Protein 3VRH (pdb70)

Solvent-accessible surface area: 16179 Å² total; per-residue (Å²): 146,120,10,124,116,40,99,144,126,27,73,20,61,2,84,115,86,153,21,69,1,2,80,95,48,0,30,68,18,0,19,120,46,1,45,121,1,3,130,149,62,171,0,10,76,122,123,20,73,0,0,0,7,2,13,0,13,27,33,11,0,0,1,0,40,0,0,76,105,42,44,23,67,2,28,0,0,4,5,10,7,13,13,95,74,61,6,101,136,10,6,92,65,0,57,124,3,3,138,94,16,46,10,48,20,16,46,11,96,0,84,123,72,22,40,119,0,2,36,77,38,212,54,240,101,81,41,46,47,2,7,16,33,0,38,135,28,0,7,15,0,3,0,76,31,14,50,7,68,0,0,0,13,6,79,0,12,8,27,2,0,4,68,0,34,31,5,46,112,117,168,50,60,130,126,0,19,123,4,2,8,50,66,92,127,138,67,38,104,20,30,44,0,36,1,0,4,24,1,39,40,101,8,0,51,12,0,0,101,21,19,46,4,84,53,20,147,86,53,20,44,137,101,82,142,93,22,31,38,63,6,69,91,78,34,154,140,183,93,22,37,26,106,97,60,6,147,31,14,45,137,124,49,144,134,47,103,154,169,92,1,148,36,1,117,4,34,7,114,43,62,56,8,60,2,2,146,55,31,54,40,174,168,61,32,118,12,120,57,112,46,14,118,106,94,81,204,92

CATH classification: 3.40.50.620

Structure (mmCIF, N/CA/C/O backbone):
data_3VRH
#
_entry.id   3VRH
#
_cell.length_a   70.071
_cell.length_b   70.071
_cell.length_c   128.636
_cell.angle_alpha   90.00
_cell.angle_beta   90.00
_cell.angle_gamma   90.00
#
_symmetry.space_group_name_H-M   'P 43 21 2'
#
loop_
_entity.id
_entity.type
_entity.pdbx_description
1 polymer 'Putative uncharacterized protein PH0300'
2 non-polymer 'ZINC ION'
3 non-polymer BICINE
4 water water
#
loop_
_atom_site.group_PDB
_atom_site.id
_atom_site.type_symbol
_atom_site.label_atom_id
_atom_site.label_alt_id
_atom_site.label_comp_id
_atom_site.label_asym_id
_atom_site.label_entity_id
_atom_site.label_seq_id
_atom_site.pdbx_PDB_ins_code
_atom_site.Cartn_x
_atom_site.Cartn_y
_atom_site.Cartn_z
_atom_site.occupancy
_atom_site.B_iso_or_equiv
_atom_site.auth_seq_id
_atom_site.auth_comp_id
_atom_site.auth_asym_id
_atom_site.auth_atom_id
_atom_site.pdbx_PDB_model_num
ATOM 1 N N . MET A 1 1 ? 16.027 -44.326 11.530 1.00 53.30 1 MET A N 1
ATOM 2 C CA . MET A 1 1 ? 14.621 -43.944 11.516 1.00 50.93 1 MET A CA 1
ATOM 3 C C . MET A 1 1 ? 14.181 -43.609 10.096 1.00 46.60 1 MET A C 1
ATOM 4 O O . MET A 1 1 ? 14.987 -43.190 9.257 1.00 41.20 1 MET A O 1
ATOM 9 N N . LYS A 1 2 ? 12.896 -43.793 9.828 1.00 43.93 2 LYS A N 1
ATOM 10 C CA . LYS A 1 2 ? 12.361 -43.468 8.513 1.00 44.97 2 LYS A CA 1
ATOM 11 C C . LYS A 1 2 ? 11.398 -42.293 8.599 1.00 43.80 2 LYS A C 1
ATOM 12 O O . LYS A 1 2 ? 10.852 -41.996 9.663 1.00 37.39 2 LYS A O 1
ATOM 18 N N . CYS A 1 3 ? 11.212 -41.619 7.474 1.00 38.72 3 CYS A N 1
ATOM 19 C CA . CYS A 1 3 ? 10.342 -40.467 7.418 1.00 34.30 3 CYS A CA 1
ATOM 20 C C . CYS A 1 3 ? 8.896 -40.856 7.749 1.00 36.58 3 CYS A C 1
ATOM 21 O O . CYS A 1 3 ? 8.448 -41.969 7.461 1.00 37.68 3 CYS A O 1
ATOM 24 N N . LYS A 1 4 ? 8.179 -39.928 8.374 1.00 38.37 4 LYS A N 1
ATOM 25 C CA . LYS A 1 4 ? 6.771 -40.120 8.673 1.00 37.96 4 LYS A CA 1
ATOM 26 C C . LYS A 1 4 ? 5.924 -40.259 7.397 1.00 42.27 4 LYS A C 1
ATOM 27 O O . LYS A 1 4 ? 4.877 -40.913 7.413 1.00 37.45 4 LYS A O 1
ATOM 33 N N . PHE A 1 5 ? 6.371 -39.638 6.304 1.00 35.62 5 PHE A N 1
ATOM 34 C CA . PHE A 1 5 ? 5.536 -39.517 5.108 1.00 38.65 5 PHE A CA 1
ATOM 35 C C . PHE A 1 5 ? 5.996 -40.341 3.906 1.00 36.75 5 PHE A C 1
ATOM 36 O O . PHE A 1 5 ? 5.313 -40.381 2.877 1.00 34.82 5 PHE A O 1
ATOM 44 N N . CYS A 1 6 ? 7.147 -40.986 4.041 1.00 32.12 6 CYS A N 1
ATOM 45 C CA . CYS A 1 6 ? 7.652 -41.879 3.012 1.00 39.17 6 CYS A CA 1
ATOM 46 C C . CYS A 1 6 ? 8.669 -42.842 3.594 1.00 40.29 6 CYS A C 1
ATOM 47 O O . CYS A 1 6 ? 8.828 -42.945 4.815 1.00 39.78 6 CYS A O 1
ATOM 50 N N . SER A 1 7 ? 9.357 -43.537 2.701 1.00 39.79 7 SER A N 1
ATOM 51 C CA . SER A 1 7 ? 10.240 -44.637 3.064 1.00 42.41 7 SER A CA 1
ATOM 52 C C . SER A 1 7 ? 11.705 -44.188 3.125 1.00 42.79 7 SER A C 1
ATOM 53 O O . SER A 1 7 ? 12.607 -44.991 3.396 1.00 42.21 7 SER A O 1
ATOM 56 N N . ARG A 1 8 ? 11.935 -42.896 2.889 1.00 42.45 8 ARG A N 1
ATOM 57 C CA . ARG A 1 8 ? 13.290 -42.338 2.922 1.00 38.81 8 ARG A CA 1
ATOM 58 C C . ARG A 1 8 ? 13.841 -42.225 4.344 1.00 44.29 8 ARG A C 1
ATOM 59 O O . ARG A 1 8 ? 13.082 -42.170 5.320 1.00 38.79 8 ARG A O 1
ATOM 67 N N . GLU A 1 9 ? 15.168 -42.203 4.451 1.00 42.16 9 GLU A N 1
ATOM 68 C CA . GLU A 1 9 ? 15.827 -42.075 5.748 1.00 47.23 9 GLU A CA 1
ATOM 69 C C . GLU A 1 9 ? 15.520 -40.719 6.398 1.00 38.68 9 GLU A C 1
ATOM 70 O O . GLU A 1 9 ? 15.460 -39.684 5.724 1.00 34.33 9 GLU A O 1
ATOM 76 N N . ALA A 1 10 ? 15.313 -40.734 7.707 1.00 38.37 10 ALA A N 1
ATOM 77 C CA . ALA A 1 10 ? 15.000 -39.514 8.440 1.00 35.11 10 ALA A CA 1
ATOM 78 C C . ALA A 1 10 ? 16.155 -38.532 8.327 1.00 34.42 10 ALA A C 1
ATOM 79 O O . ALA A 1 10 ? 17.314 -38.914 8.432 1.00 36.43 10 ALA A O 1
ATOM 81 N N . TYR A 1 11 ? 15.848 -37.266 8.093 1.00 33.35 11 TYR A N 1
ATOM 82 C CA . TYR A 1 11 ? 16.891 -36.254 8.020 1.00 32.94 11 TYR A CA 1
ATOM 83 C C . TYR A 1 11 ? 16.952 -35.486 9.324 1.00 31.83 11 TYR A C 1
ATOM 84 O O . TYR A 1 11 ? 18.009 -35.013 9.735 1.00 30.83 11 TYR A O 1
ATOM 93 N N . ILE A 1 12 ? 15.807 -35.360 9.976 1.00 32.46 12 ILE A N 1
ATOM 94 C CA . ILE A 1 12 ? 15.734 -34.605 11.209 1.00 32.79 12 ILE A CA 1
ATOM 95 C C . ILE A 1 12 ? 14.507 -35.032 12.020 1.00 34.73 12 ILE A C 1
ATOM 96 O O . ILE A 1 12 ? 13.523 -35.511 11.448 1.00 34.94 12 ILE A O 1
ATOM 101 N N . LYS A 1 13 ? 14.580 -34.895 13.344 1.00 32.29 13 LYS A N 1
ATOM 102 C CA . LYS A 1 13 ? 13.413 -35.095 14.207 1.00 37.11 13 LYS A CA 1
ATOM 103 C C . LYS A 1 13 ? 12.764 -33.762 14.566 1.00 33.64 13 LYS A C 1
ATOM 104 O O . LYS A 1 13 ? 13.415 -32.867 15.079 1.00 32.74 13 LYS A O 1
ATOM 110 N N . ILE A 1 14 ? 11.484 -33.626 14.247 1.00 34.12 14 ILE A N 1
ATOM 111 C CA . ILE A 1 14 ? 10.727 -32.431 14.580 1.00 35.03 14 ILE A CA 1
ATOM 112 C C . ILE A 1 14 ? 9.961 -32.738 15.858 1.00 36.31 14 ILE A C 1
ATOM 113 O O . ILE A 1 14 ? 9.342 -33.801 15.965 1.00 38.13 14 ILE A O 1
ATOM 118 N N . HIS A 1 15 ? 10.004 -31.822 16.820 1.00 35.25 15 HIS A N 1
ATOM 119 C CA . HIS A 1 15 ? 9.418 -32.066 18.138 1.00 38.83 15 HIS A CA 1
ATOM 120 C C . HIS A 1 15 ? 7.936 -31.750 18.181 1.00 39.67 15 HIS A C 1
ATOM 121 O O . HIS A 1 15 ? 7.156 -32.479 18.799 1.00 39.12 15 HIS A O 1
ATOM 128 N N . TYR A 1 16 ? 7.552 -30.653 17.534 1.00 37.80 16 TYR A N 1
ATOM 129 C CA . TYR A 1 16 ? 6.166 -30.197 17.578 1.00 41.12 16 TYR A CA 1
ATOM 130 C C . TYR A 1 16 ? 5.603 -29.922 16.185 1.00 42.32 16 TYR A C 1
ATOM 131 O O . TYR A 1 16 ? 5.945 -28.913 15.562 1.00 45.85 16 TYR A O 1
ATOM 140 N N . PRO A 1 17 ? 4.756 -30.833 15.679 1.00 39.88 17 PRO A N 1
ATOM 141 C CA . PRO A 1 17 ? 4.441 -32.108 16.334 1.00 44.85 17 PRO A CA 1
ATOM 142 C C . PRO A 1 17 ? 5.585 -33.114 16.180 1.00 39.84 17 PRO A C 1
ATOM 143 O O . PRO A 1 17 ? 6.497 -32.880 15.384 1.00 38.01 17 PRO A O 1
ATOM 147 N N . LYS A 1 18 ? 5.538 -34.201 16.946 1.00 38.96 18 LYS A N 1
ATOM 148 C CA . LYS A 1 18 ? 6.555 -35.250 16.866 1.00 37.93 18 LYS A CA 1
ATOM 149 C C . LYS A 1 18 ? 6.499 -36.000 15.537 1.00 38.94 18 LYS A C 1
ATOM 150 O O . LYS A 1 18 ? 5.476 -36.599 15.190 1.00 40.32 18 LYS A O 1
ATOM 156 N N . MET A 1 19 ? 7.609 -35.964 14.806 1.00 40.74 19 MET A N 1
ATOM 157 C CA . MET A 1 19 ? 7.751 -36.694 13.551 1.00 37.72 19 MET A CA 1
ATOM 158 C C . MET A 1 19 ? 9.194 -36.677 13.061 1.00 39.56 19 MET A C 1
ATOM 159 O O . MET A 1 19 ? 9.898 -35.672 13.186 1.00 40.46 19 MET A O 1
ATOM 164 N N . TYR A 1 20 ? 9.632 -37.799 12.503 1.00 36.40 20 TYR A N 1
ATOM 165 C CA . TYR A 1 20 ? 10.885 -37.830 11.768 1.00 36.68 20 TYR A CA 1
ATOM 166 C C . TYR A 1 20 ? 10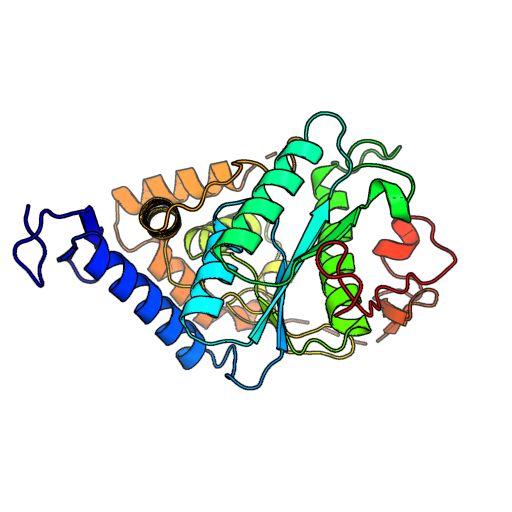.557 -37.465 10.337 1.00 36.17 20 TYR A C 1
ATOM 167 O O . TYR A 1 20 ? 9.505 -37.872 9.818 1.00 35.74 20 TYR A O 1
ATOM 176 N N . LEU A 1 21 ? 11.442 -36.692 9.707 1.00 34.99 21 LEU A N 1
ATOM 177 C CA . LEU A 1 21 ? 11.237 -36.244 8.331 1.00 32.27 21 LEU A CA 1
ATOM 178 C C . LEU A 1 21 ? 12.502 -36.393 7.495 1.00 32.17 21 LEU A C 1
ATOM 179 O O . LEU A 1 21 ? 13.600 -36.092 7.961 1.00 33.73 21 LEU A O 1
ATOM 184 N N . CYS A 1 22 ? 12.336 -36.832 6.250 1.00 33.86 22 CYS A N 1
ATOM 185 C CA . CYS A 1 22 ? 13.429 -36.851 5.298 1.00 33.67 22 CYS A CA 1
ATOM 186 C C . CYS A 1 22 ? 13.710 -35.415 4.852 1.00 34.75 22 CYS A C 1
ATOM 187 O O . CYS A 1 22 ? 12.962 -34.488 5.200 1.00 31.84 22 CYS A O 1
ATOM 190 N N . GLU A 1 23 ? 14.779 -35.242 4.081 1.00 33.35 23 GLU A N 1
ATOM 191 C CA . GLU A 1 23 ? 15.177 -33.931 3.591 1.00 33.75 23 GLU A CA 1
ATOM 192 C C . GLU A 1 23 ? 14.050 -33.181 2.900 1.00 30.18 23 GLU A C 1
ATOM 193 O O . GLU A 1 23 ? 13.787 -32.029 3.217 1.00 26.23 23 GLU A O 1
ATOM 199 N N . GLU A 1 24 ? 13.382 -33.835 1.949 1.00 32.74 24 GLU A N 1
ATOM 200 C CA . GLU A 1 24 ? 12.395 -33.139 1.127 1.00 27.47 24 GLU A CA 1
ATOM 201 C C . GLU A 1 24 ? 11.144 -32.801 1.907 1.00 30.21 24 GLU A C 1
ATOM 202 O O . GLU A 1 24 ? 10.568 -31.727 1.731 1.00 31.95 24 GLU A O 1
ATOM 208 N N . HIS A 1 25 ? 10.725 -33.712 2.782 1.00 32.60 25 HIS A N 1
ATOM 209 C CA . HIS A 1 25 ? 9.553 -33.464 3.611 1.00 30.28 25 HIS A CA 1
ATOM 210 C C . HIS A 1 25 ? 9.845 -32.472 4.725 1.00 32.86 25 HIS A C 1
ATOM 211 O O . HIS A 1 25 ? 8.929 -31.802 5.207 1.00 30.82 25 HIS A O 1
ATOM 218 N N . PHE A 1 26 ? 11.112 -32.377 5.133 1.00 28.59 26 PHE A N 1
ATOM 219 C CA . PHE A 1 26 ? 11.500 -31.326 6.066 1.00 28.00 26 PHE A CA 1
ATOM 220 C C . PHE A 1 26 ? 11.419 -29.950 5.402 1.00 27.59 26 PHE A C 1
ATOM 221 O O . PHE A 1 26 ? 10.886 -29.002 5.988 1.00 23.81 26 PHE A O 1
ATOM 229 N N . LYS A 1 27 ? 11.966 -29.848 4.185 1.00 27.14 27 LYS A N 1
ATOM 230 C CA . LYS A 1 27 ? 11.923 -28.603 3.414 1.00 25.32 27 LYS A CA 1
ATOM 231 C C . LYS A 1 27 ? 10.487 -28.122 3.316 1.00 27.99 27 LYS A C 1
ATOM 232 O O . LYS A 1 27 ? 10.181 -26.958 3.598 1.00 27.75 27 LYS A O 1
ATOM 238 N N . GLU A 1 28 ? 9.609 -29.050 2.944 1.00 30.13 28 GLU A N 1
ATOM 239 C CA . GLU A 1 28 ? 8.180 -28.783 2.820 1.00 28.82 28 GLU A CA 1
ATOM 240 C C . GLU A 1 28 ? 7.561 -28.328 4.139 1.00 30.35 28 GLU A C 1
ATOM 241 O O . GLU A 1 28 ? 6.836 -27.328 4.183 1.00 28.96 28 GLU A O 1
ATOM 247 N N . TYR A 1 29 ? 7.852 -29.051 5.218 1.00 26.19 29 TYR A N 1
ATOM 248 C CA . TYR A 1 29 ? 7.387 -28.633 6.541 1.00 28.88 29 TYR A CA 1
ATOM 249 C C . TYR A 1 29 ? 7.853 -27.206 6.860 1.00 29.65 29 TYR A C 1
ATOM 250 O O . TYR A 1 29 ? 7.077 -26.369 7.346 1.00 28.77 29 TYR A O 1
ATOM 259 N N . PHE A 1 30 ? 9.109 -26.911 6.552 1.00 26.27 30 PHE A N 1
ATOM 260 C CA . PHE A 1 30 ? 9.676 -25.616 6.933 1.00 27.34 30 PHE A CA 1
ATOM 261 C C . PHE A 1 30 ? 9.002 -24.502 6.141 1.00 24.67 30 PHE A C 1
ATOM 262 O O . PHE A 1 30 ? 8.614 -23.462 6.692 1.00 25.91 30 PHE A O 1
ATOM 270 N N . GLU A 1 31 ? 8.854 -24.739 4.848 1.00 22.26 31 GLU A N 1
ATOM 271 C CA . GLU A 1 31 ? 8.237 -23.770 3.957 1.00 25.99 31 GLU A CA 1
ATOM 272 C C . GLU A 1 31 ? 6.766 -23.536 4.314 1.00 27.36 31 GLU A C 1
ATOM 273 O O . GLU A 1 31 ? 6.279 -22.398 4.301 1.00 26.97 31 GLU A O 1
ATOM 279 N N . ARG A 1 32 ? 6.062 -24.614 4.648 1.00 25.93 32 ARG A N 1
ATOM 280 C CA . ARG A 1 32 ? 4.676 -24.488 5.105 1.00 31.65 32 ARG A CA 1
ATOM 281 C C . ARG A 1 32 ? 4.565 -23.692 6.400 1.00 28.89 32 ARG A C 1
ATOM 282 O O . ARG A 1 32 ? 3.719 -22.807 6.516 1.00 29.86 32 ARG A O 1
ATOM 290 N N . LYS A 1 33 ? 5.410 -24.013 7.375 1.00 27.12 33 LYS A N 1
ATOM 291 C CA . LYS A 1 33 ? 5.401 -23.278 8.642 1.00 27.57 33 LYS A CA 1
ATOM 292 C C . LYS A 1 33 ? 5.609 -21.775 8.419 1.00 26.26 33 LYS A C 1
ATOM 293 O O . LYS A 1 33 ? 4.909 -20.944 8.992 1.00 25.99 33 LYS A O 1
ATOM 299 N N . VAL A 1 34 ? 6.564 -21.427 7.565 1.00 27.15 34 VAL A N 1
ATOM 300 C CA . VAL A 1 34 ? 6.835 -20.019 7.313 1.00 27.75 34 VAL A CA 1
ATOM 301 C C . VAL A 1 34 ? 5.616 -19.380 6.643 1.00 26.39 34 VAL A C 1
ATOM 302 O O . VAL A 1 34 ? 5.205 -18.269 6.988 1.00 22.56 34 VAL A O 1
ATOM 306 N N . SER A 1 35 ? 5.040 -20.100 5.690 1.00 26.54 35 SER A N 1
ATOM 307 C CA . SER A 1 35 ? 3.817 -19.644 5.037 1.00 28.50 35 SER A CA 1
ATOM 308 C C . SER A 1 35 ? 2.672 -19.447 6.047 1.00 28.55 35 SER A C 1
ATOM 309 O O . SER A 1 35 ? 1.941 -18.457 6.000 1.00 30.85 35 SER A O 1
ATOM 312 N N . ARG A 1 36 ? 2.536 -20.393 6.965 1.00 30.60 36 ARG A N 1
ATOM 313 C CA . ARG A 1 36 ? 1.556 -20.281 8.051 1.00 33.58 36 ARG A CA 1
ATOM 314 C C . ARG A 1 36 ? 1.782 -19.038 8.901 1.00 32.58 36 ARG A C 1
ATOM 315 O O . ARG A 1 36 ? 0.829 -18.361 9.284 1.00 31.81 36 ARG A O 1
ATOM 323 N N . THR A 1 37 ? 3.046 -18.724 9.160 1.00 27.38 37 THR A N 1
ATOM 324 C CA . THR A 1 37 ? 3.396 -17.542 9.941 1.00 29.47 37 THR A CA 1
ATOM 325 C C . THR A 1 37 ? 3.028 -16.251 9.244 1.00 29.22 37 THR A C 1
ATOM 326 O O . THR A 1 37 ? 2.471 -15.348 9.868 1.00 30.43 37 THR A O 1
ATOM 330 N N . ILE A 1 38 ? 3.338 -16.160 7.951 1.00 25.54 38 ILE A N 1
ATOM 331 C CA . ILE A 1 38 ? 2.993 -14.983 7.176 1.00 25.60 38 ILE A CA 1
ATOM 332 C C . ILE A 1 38 ? 1.475 -14.754 7.188 1.00 30.73 38 ILE A C 1
ATOM 333 O O . ILE A 1 38 ? 1.004 -13.640 7.398 1.00 29.34 38 ILE A O 1
ATOM 338 N N . GLU A 1 39 ? 0.727 -15.827 6.965 1.00 31.41 39 GLU A N 1
ATOM 339 C CA . GLU A 1 39 ? -0.733 -15.804 7.003 1.00 36.40 39 GLU A CA 1
ATOM 340 C C . GLU A 1 39 ? -1.285 -15.356 8.357 1.00 36.31 39 GLU A C 1
ATOM 341 O O . GLU A 1 39 ? -2.072 -14.415 8.435 1.00 40.47 39 GLU A O 1
ATOM 347 N N . ARG A 1 40 ? -0.870 -16.030 9.422 1.00 35.71 40 ARG A N 1
ATOM 348 C CA . ARG A 1 40 ? -1.427 -15.771 10.745 1.00 36.46 40 ARG A CA 1
ATOM 349 C C . ARG A 1 40 ? -1.276 -14.330 11.190 1.00 41.57 40 ARG A C 1
ATOM 350 O O . ARG A 1 40 ? -2.191 -13.763 11.799 1.00 36.62 40 ARG A O 1
ATOM 358 N N . TYR A 1 41 ? -0.112 -13.749 10.907 1.00 32.96 41 TYR A N 1
ATOM 359 C CA . TYR A 1 41 ? 0.175 -12.402 11.370 1.00 31.25 41 TYR A CA 1
ATOM 360 C C . TYR A 1 41 ? 0.000 -11.364 10.276 1.00 32.11 41 TYR A C 1
ATOM 361 O O . TYR A 1 41 ? 0.302 -10.189 10.483 1.00 34.74 41 TYR A O 1
ATOM 370 N N . LYS A 1 42 ? -0.508 -11.801 9.125 1.00 34.42 42 LYS A N 1
ATOM 371 C CA . LYS A 1 42 ? -0.745 -10.915 7.978 1.00 37.11 42 LYS A CA 1
ATOM 372 C C . LYS A 1 42 ? 0.504 -10.083 7.648 1.00 36.79 42 LYS A C 1
ATOM 373 O O . LYS A 1 42 ? 0.424 -8.856 7.468 1.00 31.18 42 LYS A O 1
ATOM 379 N N . LEU A 1 43 ? 1.650 -10.757 7.580 1.00 29.69 43 LEU A N 1
ATOM 380 C CA . LEU A 1 43 ? 2.936 -10.085 7.443 1.00 31.77 43 LEU A CA 1
ATOM 381 C C . LEU A 1 43 ? 3.109 -9.516 6.060 1.00 32.23 43 LEU A C 1
ATOM 382 O O . LEU A 1 43 ? 3.591 -8.398 5.906 1.00 33.67 43 LEU A O 1
ATOM 387 N N . LEU A 1 44 ? 2.709 -10.303 5.063 1.00 32.20 44 LEU A N 1
ATOM 388 C CA . LEU A 1 44 ? 3.013 -10.026 3.667 1.00 36.36 44 LEU A CA 1
ATOM 389 C C . LEU A 1 44 ? 1.857 -10.435 2.756 1.00 41.72 44 LEU A C 1
ATOM 390 O O . LEU A 1 44 ? 1.080 -11.335 3.089 1.00 38.13 44 LEU A O 1
ATOM 395 N N . THR A 1 45 ? 1.752 -9.773 1.608 1.00 35.86 45 THR A N 1
ATOM 396 C CA . THR A 1 45 ? 0.877 -10.239 0.540 1.00 37.38 45 THR A CA 1
ATOM 397 C C . THR A 1 45 ? 1.696 -10.375 -0.739 1.00 41.92 45 THR A C 1
ATOM 398 O O . THR A 1 45 ? 2.724 -9.712 -0.912 1.00 37.75 45 THR A O 1
ATOM 402 N N . LYS A 1 46 ? 1.230 -11.226 -1.644 1.00 42.05 46 LYS A N 1
ATOM 403 C CA . LYS A 1 46 ? 2.011 -11.570 -2.824 1.00 39.23 46 LYS A CA 1
ATOM 404 C C . LYS A 1 46 ? 2.226 -10.408 -3.801 1.00 39.43 46 LYS A C 1
ATOM 405 O O . LYS A 1 46 ? 3.026 -10.505 -4.728 1.00 45.19 46 LYS A O 1
ATOM 411 N N . ASP A 1 47 ? 1.524 -9.305 -3.591 1.00 44.06 47 ASP A N 1
ATOM 412 C CA . ASP A 1 47 ? 1.648 -8.153 -4.476 1.00 44.22 47 ASP A CA 1
ATOM 413 C C . ASP A 1 47 ? 2.759 -7.208 -4.009 1.00 46.73 47 ASP A C 1
ATOM 414 O O . ASP A 1 47 ? 3.205 -6.341 -4.768 1.00 43.98 47 ASP A O 1
ATOM 419 N N . GLU A 1 48 ? 3.199 -7.377 -2.764 1.00 41.27 48 GLU A N 1
ATOM 420 C CA . GLU A 1 48 ? 4.173 -6.464 -2.158 1.00 37.85 48 GLU A CA 1
ATOM 421 C C . GLU A 1 48 ? 5.593 -6.613 -2.724 1.00 35.91 48 GLU A C 1
ATOM 422 O O . GLU A 1 48 ? 6.020 -7.706 -3.102 1.00 39.00 48 GLU A O 1
ATOM 428 N N . ARG A 1 49 ? 6.306 -5.495 -2.804 1.00 35.48 49 ARG A N 1
ATOM 429 C CA . ARG A 1 49 ? 7.716 -5.525 -3.161 1.00 37.01 49 ARG A CA 1
ATOM 430 C C . ARG A 1 49 ? 8.525 -5.602 -1.872 1.00 28.25 49 ARG A C 1
ATOM 431 O O . ARG A 1 49 ? 8.524 -4.685 -1.068 1.00 30.32 49 ARG A O 1
ATOM 439 N N . ILE A 1 50 ? 9.200 -6.721 -1.673 1.00 30.15 50 ILE A N 1
ATOM 440 C CA . ILE A 1 50 ? 9.823 -6.989 -0.386 1.00 32.68 50 ILE A CA 1
ATOM 441 C C . ILE A 1 50 ? 11.341 -6.929 -0.456 1.00 32.75 50 ILE A C 1
ATOM 442 O O . ILE A 1 50 ? 11.955 -7.456 -1.384 1.00 30.09 50 ILE A O 1
ATOM 447 N N . LEU A 1 51 ? 11.940 -6.277 0.532 1.00 26.91 51 LEU A N 1
ATOM 448 C CA . LEU A 1 51 ? 13.386 -6.190 0.617 1.00 24.81 51 LEU A CA 1
ATOM 449 C C . LEU A 1 51 ? 13.894 -7.089 1.746 1.00 25.77 51 LEU A C 1
ATOM 450 O O . LEU A 1 51 ? 13.377 -7.023 2.863 1.00 21.46 51 LEU A O 1
ATOM 455 N N . VAL A 1 52 ? 14.881 -7.939 1.460 1.00 25.71 52 VAL A N 1
ATOM 456 C CA . VAL A 1 52 ? 15.502 -8.760 2.516 1.00 26.61 52 VAL A CA 1
ATOM 457 C C . VAL A 1 52 ? 16.955 -8.331 2.701 1.00 27.47 52 VAL A C 1
ATOM 458 O O . VAL A 1 52 ? 17.741 -8.305 1.742 1.00 24.09 52 VAL A O 1
ATOM 462 N N . ALA A 1 53 ? 17.296 -7.961 3.930 1.00 24.11 53 ALA A N 1
ATOM 463 C CA . ALA A 1 53 ? 18.647 -7.500 4.245 1.00 29.04 53 ALA A CA 1
ATOM 464 C C . ALA A 1 53 ? 19.492 -8.722 4.448 1.00 26.82 53 ALA A C 1
ATOM 465 O O . ALA A 1 53 ? 19.315 -9.430 5.429 1.00 30.94 53 ALA A O 1
ATOM 467 N N . VAL A 1 54 ? 20.404 -8.984 3.529 1.00 26.58 54 VAL A N 1
ATOM 468 C CA . VAL A 1 54 ? 21.169 -10.223 3.600 1.00 26.10 54 VAL A CA 1
ATOM 469 C C . VAL A 1 54 ? 22.611 -9.975 4.077 1.00 25.32 54 VAL A C 1
ATOM 470 O O . VAL A 1 54 ? 23.412 -9.341 3.394 1.00 23.89 54 VAL A O 1
ATOM 474 N N . SER A 1 55 ? 22.919 -10.464 5.275 1.00 19.73 55 SER A N 1
ATOM 475 C CA . SER A 1 55 ? 24.233 -10.253 5.887 1.00 24.50 55 SER A CA 1
ATOM 476 C C . SER A 1 55 ? 25.259 -11.259 5.382 1.00 21.51 55 SER A C 1
ATOM 477 O O . SER A 1 55 ? 26.453 -11.102 5.613 1.00 24.14 55 SER A O 1
ATOM 480 N N . GLY A 1 56 ? 24.787 -12.307 4.712 1.00 21.03 56 GLY A N 1
ATOM 481 C CA . GLY A 1 56 ? 25.628 -13.465 4.448 1.00 21.97 56 GLY A CA 1
ATOM 482 C 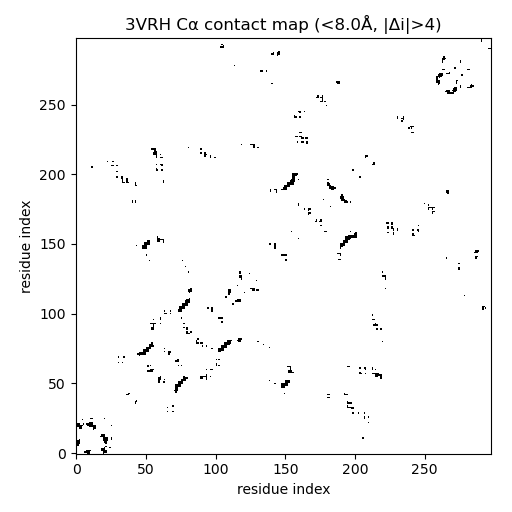C . GLY A 1 56 ? 25.463 -14.551 5.510 1.00 19.89 56 GLY A C 1
ATOM 483 O O . GLY A 1 56 ? 25.945 -15.663 5.333 1.00 21.36 56 GLY A O 1
ATOM 484 N N . GLY A 1 57 ? 24.782 -14.222 6.610 1.00 23.37 57 GLY A N 1
ATOM 485 C CA . GLY A 1 57 ? 24.444 -15.188 7.658 1.00 22.11 57 GLY A CA 1
ATOM 486 C C . GLY A 1 57 ? 23.341 -16.134 7.216 1.00 23.08 57 GLY A C 1
ATOM 487 O O . GLY A 1 57 ? 22.671 -15.895 6.204 1.00 24.90 57 GLY A O 1
ATOM 488 N N . LYS A 1 58 ? 23.150 -17.227 7.944 1.00 21.19 58 LYS A N 1
ATOM 489 C CA . LYS A 1 58 ? 22.171 -18.243 7.528 1.00 22.66 58 LYS A CA 1
ATOM 490 C C . LYS A 1 58 ? 20.718 -17.737 7.562 1.00 21.22 58 LYS A C 1
ATOM 491 O O . LYS A 1 58 ? 19.886 -18.186 6.777 1.00 22.13 58 LYS A O 1
ATOM 497 N N . ASP A 1 59 ? 20.419 -16.827 8.486 1.00 19.67 59 ASP A N 1
ATOM 498 C CA . ASP A 1 59 ? 19.033 -16.488 8.805 1.00 21.60 59 ASP A CA 1
ATOM 499 C C . ASP A 1 59 ? 18.383 -15.616 7.731 1.00 24.65 59 ASP A C 1
ATOM 500 O O . ASP A 1 59 ? 17.286 -15.905 7.265 1.00 19.21 59 ASP A O 1
ATOM 505 N N . SER A 1 60 ? 19.072 -14.551 7.349 1.00 20.44 60 SER A N 1
ATOM 506 C CA . SER A 1 60 ? 18.610 -13.724 6.263 1.00 23.36 60 SER A CA 1
ATOM 507 C C . SER A 1 60 ? 18.676 -14.488 4.937 1.00 21.45 60 SER A C 1
ATOM 508 O O . SER A 1 60 ? 17.842 -14.280 4.060 1.00 23.16 60 SER A O 1
ATOM 511 N N . ALA A 1 61 ? 19.644 -15.393 4.795 1.00 19.16 61 ALA A N 1
ATOM 512 C CA . ALA A 1 61 ? 19.744 -16.191 3.583 1.00 19.84 61 ALA A CA 1
ATOM 513 C C . ALA A 1 61 ? 18.543 -17.103 3.393 1.00 20.83 61 ALA A C 1
ATOM 514 O O . ALA A 1 61 ? 17.997 -17.201 2.301 1.00 20.47 61 ALA A O 1
ATOM 516 N N . VAL A 1 62 ? 18.163 -17.804 4.457 1.00 22.37 62 VAL A N 1
ATOM 517 C CA . VAL A 1 62 ? 17.044 -18.733 4.402 1.00 22.68 62 VAL A CA 1
ATOM 518 C C . VAL A 1 62 ? 15.750 -17.928 4.222 1.00 23.94 62 VAL A C 1
ATOM 519 O O . VAL A 1 62 ? 14.817 -18.361 3.537 1.00 22.22 62 VAL A O 1
ATOM 523 N N . THR A 1 63 ? 15.709 -16.743 4.828 1.00 19.79 63 THR A N 1
ATOM 524 C CA . THR A 1 63 ? 14.535 -15.892 4.720 1.00 18.88 63 THR A CA 1
ATOM 525 C C . THR A 1 63 ? 14.311 -15.571 3.243 1.00 26.22 63 THR A C 1
ATOM 526 O O . THR A 1 63 ? 13.235 -15.831 2.708 1.00 25.44 63 THR A O 1
ATOM 530 N N . ALA A 1 64 ? 15.332 -15.035 2.583 1.00 22.51 64 ALA A N 1
ATOM 531 C CA . ALA A 1 64 ? 15.190 -14.652 1.175 1.00 23.00 64 ALA A CA 1
ATOM 532 C C . ALA A 1 64 ? 14.930 -15.869 0.312 1.00 22.23 64 ALA A C 1
ATOM 533 O O . ALA A 1 64 ? 14.159 -15.806 -0.643 1.00 26.02 64 ALA A O 1
ATOM 535 N N . TYR A 1 65 ? 15.569 -16.976 0.660 1.00 21.02 65 TYR A N 1
ATOM 536 C CA . TYR A 1 65 ? 15.401 -18.206 -0.077 1.00 24.69 65 TYR A CA 1
ATOM 537 C C . TYR A 1 65 ? 13.944 -18.671 -0.055 1.00 29.72 65 TYR A C 1
ATOM 538 O O . TYR A 1 65 ? 13.384 -19.004 -1.097 1.00 23.97 65 TYR A O 1
ATOM 547 N N . VAL A 1 66 ? 13.345 -18.706 1.129 1.00 21.88 66 VAL A N 1
ATOM 548 C CA . VAL A 1 66 ? 11.994 -19.231 1.273 1.00 25.98 66 VAL A CA 1
ATOM 549 C C . VAL A 1 66 ? 10.922 -18.279 0.746 1.00 26.18 66 VAL A C 1
ATOM 550 O O . VAL A 1 66 ? 9.976 -18.723 0.098 1.00 24.42 66 VAL A O 1
ATOM 554 N N . LEU A 1 67 ? 11.053 -16.987 1.032 1.00 23.23 67 LEU A N 1
ATOM 555 C CA . LEU A 1 67 ? 10.109 -16.017 0.481 1.00 27.27 67 LEU A CA 1
ATOM 556 C C . LEU A 1 67 ? 10.065 -16.141 -1.043 1.00 29.26 67 LEU A C 1
ATOM 557 O O . LEU A 1 67 ? 8.998 -16.057 -1.643 1.00 32.67 67 LEU A O 1
ATOM 562 N N . LYS A 1 68 ? 11.229 -16.383 -1.647 1.00 29.30 68 LYS A N 1
ATOM 563 C CA . LYS A 1 68 ? 11.349 -16.551 -3.098 1.00 30.81 68 LYS A CA 1
ATOM 564 C C . LYS A 1 68 ? 10.643 -17.820 -3.549 1.00 31.71 68 LYS A C 1
ATOM 565 O O . LYS A 1 68 ? 9.841 -17.797 -4.485 1.00 32.88 68 LYS A O 1
ATOM 571 N N . LYS A 1 69 ? 10.955 -18.930 -2.888 1.00 29.03 69 LYS A N 1
ATOM 572 C CA . LYS A 1 69 ? 10.346 -20.215 -3.222 1.00 29.36 69 LYS A CA 1
ATOM 573 C C . LYS A 1 69 ? 8.820 -20.176 -3.035 1.00 33.08 69 LYS A C 1
ATOM 574 O O . LYS A 1 69 ? 8.068 -20.781 -3.801 1.00 31.68 69 LYS A O 1
ATOM 580 N N . LEU A 1 70 ? 8.368 -19.427 -2.034 1.00 32.42 70 LEU A N 1
ATOM 581 C CA . LEU A 1 70 ? 6.937 -19.274 -1.784 1.00 31.56 70 LEU A CA 1
ATOM 582 C C . LEU A 1 70 ? 6.250 -18.420 -2.840 1.00 35.25 70 LEU A C 1
ATOM 583 O O . LEU A 1 70 ? 5.029 -18.417 -2.928 1.00 36.46 70 LEU A O 1
ATOM 588 N N . GLY A 1 71 ? 7.029 -17.694 -3.632 1.00 31.02 71 GLY A N 1
ATOM 589 C CA . GLY A 1 71 ? 6.458 -16.905 -4.704 1.00 32.69 71 GLY A CA 1
ATOM 590 C C . GLY A 1 71 ? 6.334 -15.419 -4.437 1.00 36.08 71 GLY A C 1
ATOM 591 O O . GLY A 1 71 ? 5.591 -14.734 -5.128 1.00 38.87 71 GLY A O 1
ATOM 592 N N . TYR A 1 72 ? 7.061 -14.908 -3.448 1.00 31.66 72 TYR A N 1
ATOM 593 C CA . TYR A 1 72 ? 7.024 -13.483 -3.153 1.00 27.82 72 TYR A CA 1
ATOM 594 C C . TYR A 1 72 ? 7.954 -12.685 -4.049 1.00 31.71 72 TYR A C 1
ATOM 595 O O . TYR A 1 72 ? 8.877 -13.236 -4.644 1.00 33.98 72 TYR A O 1
ATOM 604 N N . ASN A 1 73 ? 7.702 -11.384 -4.149 1.00 33.18 73 ASN A N 1
ATOM 605 C CA . ASN A 1 73 ? 8.532 -10.508 -4.969 1.00 41.41 73 ASN A CA 1
ATOM 606 C C . ASN A 1 73 ? 9.667 -9.923 -4.131 1.00 32.09 73 ASN A C 1
ATOM 607 O O . ASN A 1 73 ? 9.503 -8.901 -3.471 1.00 29.74 73 ASN A O 1
ATOM 612 N N . ILE A 1 74 ? 10.825 -10.569 -4.154 1.00 29.25 74 ILE A N 1
ATOM 613 C CA . ILE A 1 74 ? 11.859 -10.142 -3.227 1.00 31.68 74 ILE A CA 1
ATOM 614 C C . ILE A 1 74 ? 13.130 -9.674 -3.916 1.00 32.80 74 ILE A C 1
ATOM 615 O O . ILE A 1 74 ? 13.557 -10.242 -4.920 1.00 32.62 74 ILE A O 1
ATOM 620 N N . GLU A 1 75 ? 13.710 -8.610 -3.378 1.00 25.12 75 GLU A N 1
ATOM 621 C CA . GLU A 1 75 ? 15.051 -8.186 -3.754 1.00 30.59 75 GLU A CA 1
ATOM 622 C C . GLU A 1 75 ? 15.859 -8.164 -2.463 1.00 28.94 75 GLU A C 1
ATOM 623 O O . GLU A 1 75 ? 15.279 -8.095 -1.374 1.00 24.72 75 GLU A O 1
ATOM 629 N N . CYS A 1 76 ? 17.181 -8.245 -2.575 1.00 25.07 76 CYS A N 1
ATOM 630 C CA . CYS A 1 76 ? 18.015 -8.319 -1.392 1.00 27.40 76 CYS A CA 1
ATOM 631 C C . CYS A 1 76 ? 18.972 -7.158 -1.315 1.00 29.50 76 CYS A C 1
ATOM 632 O O . CYS A 1 76 ? 19.376 -6.597 -2.342 1.00 25.70 76 CYS A O 1
ATOM 635 N N . LEU A 1 77 ? 19.314 -6.791 -0.085 1.00 22.55 77 LEU A N 1
ATOM 636 C CA . LEU A 1 77 ? 20.284 -5.746 0.167 1.00 21.97 77 LEU A CA 1
ATOM 637 C C . LEU A 1 77 ? 21.350 -6.277 1.112 1.00 27.35 77 LEU A C 1
ATOM 638 O O . LEU A 1 77 ? 21.030 -6.792 2.187 1.00 26.54 77 LEU A O 1
ATOM 643 N N . HIS A 1 78 ? 22.614 -6.143 0.718 1.00 22.94 78 HIS A N 1
ATOM 644 C CA . HIS A 1 78 ? 23.712 -6.499 1.599 1.00 22.99 78 HIS A CA 1
ATOM 645 C C . HIS A 1 78 ? 24.435 -5.255 2.035 1.00 25.68 78 HIS A C 1
ATOM 646 O O . HIS A 1 78 ? 24.869 -4.466 1.203 1.00 26.40 78 HIS A O 1
ATOM 653 N N . ILE A 1 79 ? 24.584 -5.085 3.341 1.00 19.06 79 ILE A N 1
ATOM 654 C CA . ILE A 1 79 ? 25.262 -3.912 3.847 1.00 23.57 79 ILE A CA 1
ATOM 655 C C . ILE A 1 79 ? 26.644 -4.317 4.324 1.00 26.97 79 ILE A C 1
ATOM 656 O O . ILE A 1 79 ? 26.801 -4.977 5.357 1.00 27.56 79 ILE A O 1
ATOM 661 N N . ASN A 1 80 ? 27.635 -3.925 3.526 1.00 28.26 80 ASN A N 1
ATOM 662 C CA . ASN A 1 80 ? 29.031 -4.248 3.742 1.00 27.86 80 ASN A CA 1
ATOM 663 C C . ASN A 1 80 ? 29.604 -3.324 4.832 1.00 26.29 80 ASN A C 1
ATOM 664 O O . ASN A 1 80 ? 29.583 -2.100 4.696 1.00 23.99 80 ASN A O 1
ATOM 669 N N . LEU A 1 81 ? 30.104 -3.925 5.915 1.00 27.34 81 LEU A N 1
ATOM 670 C CA . LEU A 1 81 ? 30.483 -3.171 7.121 1.00 28.99 81 LEU A CA 1
ATOM 671 C C . LEU A 1 81 ? 31.856 -2.516 7.016 1.00 26.15 81 LEU A C 1
ATOM 672 O O . LEU A 1 81 ? 32.235 -1.721 7.865 1.00 26.94 81 LEU A O 1
ATOM 677 N N . GLY A 1 82 ? 32.600 -2.849 5.971 1.00 27.07 82 GLY A N 1
ATOM 678 C CA . GLY A 1 82 ? 33.868 -2.187 5.721 1.00 32.26 82 GLY A CA 1
ATOM 679 C C . GLY A 1 82 ? 35.008 -2.595 6.647 1.00 36.50 82 GLY A C 1
ATOM 680 O O . GLY A 1 82 ? 35.929 -1.815 6.922 1.00 35.86 82 GLY A O 1
ATOM 681 N N . ILE A 1 83 ? 34.954 -3.830 7.124 1.00 34.59 83 ILE A N 1
ATOM 682 C CA . ILE A 1 83 ? 36.035 -4.360 7.931 1.00 35.80 83 ILE A CA 1
ATOM 683 C C . ILE A 1 83 ? 37.079 -5.044 7.047 1.00 38.86 83 ILE A C 1
ATOM 684 O O . ILE A 1 83 ? 36.776 -6.040 6.366 1.00 36.79 83 ILE A O 1
ATOM 689 N N . SER A 1 84 ? 38.300 -4.513 7.034 1.00 41.72 84 SER A N 1
ATOM 690 C CA . SER A 1 84 ? 39.310 -5.082 6.149 1.00 47.20 84 SER A CA 1
ATOM 691 C C . SER A 1 84 ? 39.607 -6.471 6.665 1.00 40.49 84 SER A C 1
ATOM 692 O O . SER A 1 84 ? 39.658 -6.695 7.876 1.00 45.09 84 SER A O 1
ATOM 695 N N . GLY A 1 85 ? 39.721 -7.417 5.745 1.00 37.96 85 GLY A N 1
ATOM 696 C CA . GLY A 1 85 ? 39.951 -8.793 6.120 1.00 37.67 85 GLY A CA 1
ATOM 697 C C . GLY A 1 85 ? 38.740 -9.540 6.636 1.00 34.35 85 GLY A C 1
ATOM 698 O O . GLY A 1 85 ? 38.874 -10.646 7.166 1.00 34.16 85 GLY A O 1
ATOM 699 N N . TYR A 1 86 ? 37.550 -8.979 6.460 1.00 33.98 86 TYR A N 1
ATOM 700 C CA . TYR A 1 86 ? 36.353 -9.648 6.958 1.00 29.01 86 TYR A CA 1
ATOM 701 C C . TYR A 1 86 ? 35.152 -9.457 6.033 1.00 32.58 86 TYR A C 1
ATOM 702 O O . TYR A 1 86 ? 34.424 -10.407 5.704 1.00 31.00 86 TYR A O 1
ATOM 711 N N . SER A 1 87 ? 34.920 -8.208 5.658 1.00 29.50 87 SER A N 1
ATOM 712 C CA . SER A 1 87 ? 33.712 -7.850 4.935 1.00 28.44 87 SER A CA 1
ATOM 713 C C . SER A 1 87 ? 33.703 -8.388 3.489 1.00 26.99 87 SER A C 1
ATOM 714 O O . SER A 1 87 ? 32.640 -8.686 2.931 1.00 25.40 87 SER A O 1
ATOM 717 N N . GLU A 1 88 ? 34.887 -8.542 2.905 1.00 27.05 88 GLU A N 1
ATOM 718 C CA . GLU A 1 88 ? 34.997 -9.025 1.531 1.00 31.75 88 GLU A CA 1
ATOM 719 C C . GLU A 1 88 ? 34.445 -10.450 1.444 1.00 29.36 88 GLU A C 1
ATOM 720 O O . GLU A 1 88 ? 33.646 -10.757 0.567 1.00 23.38 88 GLU A O 1
ATOM 726 N N . LYS A 1 89 ? 34.844 -11.312 2.378 1.00 28.15 89 LYS A N 1
ATOM 727 C CA . LYS A 1 89 ? 34.332 -12.683 2.380 1.00 27.66 89 LYS A CA 1
ATOM 728 C C . LYS A 1 89 ? 32.828 -12.696 2.657 1.00 25.08 89 LYS A C 1
ATOM 729 O O . LYS A 1 89 ? 32.090 -13.460 2.033 1.00 25.96 89 LYS A O 1
ATOM 735 N N . SER A 1 90 ? 32.371 -11.833 3.566 1.00 26.58 90 SER A N 1
ATOM 736 C CA . SER A 1 90 ? 30.935 -11.740 3.887 1.00 26.25 90 SER A CA 1
ATOM 737 C C . SER A 1 90 ? 30.086 -11.329 2.680 1.00 24.54 90 SER A C 1
ATOM 738 O O . SER A 1 90 ? 29.030 -11.911 2.412 1.00 25.76 90 SER A O 1
ATOM 741 N N . GLU A 1 91 ? 30.527 -10.296 1.977 1.00 22.08 91 GLU A N 1
ATOM 742 C CA . GLU A 1 91 ? 29.838 -9.878 0.772 1.00 20.91 91 GLU A CA 1
ATOM 743 C C . GLU A 1 91 ? 29.808 -11.010 -0.252 1.00 24.22 91 GLU A C 1
ATOM 744 O O . GLU A 1 91 ? 28.804 -11.203 -0.925 1.00 25.20 91 GLU A O 1
ATOM 750 N N . GLU A 1 92 ? 30.905 -11.764 -0.358 1.00 23.31 92 GLU A N 1
ATOM 751 C CA . GLU A 1 92 ? 30.962 -12.856 -1.318 1.00 28.67 92 GLU A CA 1
ATOM 752 C C . GLU A 1 92 ? 29.941 -13.935 -0.992 1.00 24.11 92 GLU A C 1
ATOM 753 O O . GLU A 1 92 ? 29.324 -14.484 -1.902 1.00 23.30 92 GLU A O 1
ATOM 759 N N . TYR A 1 93 ? 29.763 -14.227 0.300 1.00 25.08 93 TYR A N 1
ATOM 760 C CA . TYR A 1 93 ? 28.754 -15.193 0.750 1.00 22.45 93 TYR A CA 1
ATOM 761 C C . TYR A 1 93 ? 27.327 -14.711 0.408 1.00 23.88 93 TYR A C 1
ATOM 762 O O . TYR A 1 93 ? 26.486 -15.476 -0.061 1.00 21.56 93 TYR A O 1
ATOM 771 N N . ALA A 1 94 ? 27.069 -13.432 0.636 1.00 23.14 94 ALA A N 1
ATOM 772 C CA . ALA A 1 94 ? 25.776 -12.864 0.302 1.00 23.87 94 ALA A CA 1
ATOM 773 C C . ALA A 1 94 ? 25.526 -12.942 -1.217 1.00 23.53 94 ALA A C 1
ATOM 774 O O . ALA A 1 94 ? 24.446 -13.348 -1.646 1.00 23.37 94 ALA A O 1
ATOM 776 N N . LYS A 1 95 ? 26.527 -12.584 -2.023 1.00 24.15 95 LYS A N 1
ATOM 777 C CA . LYS A 1 95 ? 26.392 -12.683 -3.489 1.00 23.20 95 LYS A CA 1
ATOM 778 C C . LYS A 1 95 ? 26.078 -14.095 -3.970 1.00 25.20 95 LYS A C 1
ATOM 779 O O . LYS A 1 95 ? 25.138 -14.310 -4.738 1.00 27.42 95 LYS A O 1
ATOM 785 N N . LYS A 1 96 ? 26.849 -15.060 -3.497 1.00 25.27 96 LYS A N 1
ATOM 786 C CA . LYS A 1 96 ? 26.599 -16.443 -3.852 1.00 25.70 96 LYS A CA 1
ATOM 787 C C . LYS A 1 96 ? 25.189 -16.898 -3.451 1.00 27.28 96 LYS A C 1
ATOM 788 O O . LYS A 1 96 ? 24.489 -17.534 -4.238 1.00 27.42 96 LYS A O 1
ATOM 794 N N . GLN A 1 97 ? 24.764 -16.556 -2.238 1.00 26.32 97 GLN A N 1
ATOM 795 C CA . GLN A 1 97 ? 23.399 -16.849 -1.812 1.00 23.92 97 GLN A CA 1
ATOM 796 C C . GLN A 1 97 ? 22.335 -16.279 -2.757 1.00 22.16 97 GLN A C 1
ATOM 797 O O . GLN A 1 97 ? 21.404 -16.975 -3.141 1.00 25.26 97 GLN A O 1
ATOM 803 N N . CYS A 1 98 ? 22.444 -15.005 -3.100 1.00 21.70 98 CYS A N 1
ATOM 804 C CA . CYS A 1 98 ? 21.440 -14.383 -3.963 1.00 26.40 98 CYS A CA 1
ATOM 805 C C . CYS A 1 98 ? 21.452 -14.945 -5.396 1.00 27.04 98 CYS A C 1
ATOM 806 O O . CYS A 1 98 ? 20.411 -15.021 -6.053 1.00 27.86 98 CYS A O 1
ATOM 809 N N . LYS A 1 99 ? 22.624 -15.363 -5.862 1.00 25.33 99 LYS A N 1
ATOM 810 C CA . LYS A 1 99 ? 22.734 -16.044 -7.156 1.00 32.95 99 LYS A CA 1
ATOM 811 C C . LYS A 1 99 ? 21.955 -17.358 -7.090 1.00 33.30 99 LYS A C 1
ATOM 812 O O . LYS A 1 99 ? 21.154 -17.672 -7.968 1.00 25.71 99 LYS A O 1
ATOM 818 N N . LEU A 1 100 ? 22.197 -18.125 -6.028 1.00 30.23 100 LEU A N 1
ATOM 819 C CA . LEU A 1 100 ? 21.481 -19.380 -5.812 1.00 30.39 100 LEU A CA 1
ATOM 820 C C . LEU A 1 100 ? 19.977 -19.128 -5.683 1.00 29.23 100 LEU A C 1
ATOM 821 O O . LEU A 1 100 ? 19.168 -19.845 -6.257 1.00 30.17 100 LEU A O 1
ATOM 826 N N . ILE A 1 101 ? 19.610 -18.095 -4.936 1.00 28.83 101 ILE A N 1
ATOM 827 C CA . ILE A 1 101 ? 18.200 -17.804 -4.684 1.00 29.55 101 ILE A CA 1
ATOM 828 C C . ILE A 1 101 ? 17.561 -17.266 -5.945 1.00 28.87 101 ILE A C 1
ATOM 829 O O . ILE A 1 101 ? 16.401 -17.555 -6.237 1.00 27.66 101 ILE A O 1
ATOM 834 N N . GLY A 1 102 ? 18.327 -16.481 -6.692 1.00 27.13 102 GLY A N 1
ATOM 835 C CA . GLY A 1 102 ? 17.807 -15.870 -7.905 1.00 29.89 102 GLY A CA 1
ATOM 836 C C . GLY A 1 102 ? 17.155 -14.529 -7.616 1.00 31.51 102 GLY A C 1
ATOM 837 O O . GLY A 1 102 ? 16.194 -14.137 -8.267 1.00 32.67 102 GLY A O 1
ATOM 838 N N . ALA A 1 103 ? 17.674 -13.823 -6.618 1.00 29.28 103 ALA A N 1
ATOM 839 C CA . ALA A 1 103 ? 17.137 -12.522 -6.275 1.00 30.50 103 ALA A CA 1
ATOM 840 C C . ALA A 1 103 ? 18.141 -11.448 -6.649 1.00 29.42 103 ALA A C 1
ATOM 841 O O . ALA A 1 103 ? 19.344 -11.640 -6.483 1.00 30.77 103 ALA A O 1
ATOM 843 N N . PRO A 1 104 ? 17.654 -10.313 -7.161 1.00 26.29 104 PRO A N 1
ATOM 844 C CA . PRO A 1 104 ? 18.542 -9.161 -7.378 1.00 29.20 104 PRO A CA 1
ATOM 845 C C . PRO A 1 104 ? 19.186 -8.748 -6.048 1.00 29.51 104 PRO A C 1
ATOM 846 O O . PRO A 1 104 ? 18.502 -8.717 -5.015 1.00 28.22 104 PRO A O 1
ATOM 850 N N . LEU A 1 105 ? 20.474 -8.426 -6.071 1.00 28.58 105 LEU A N 1
ATOM 851 C CA . LEU A 1 105 ? 21.159 -8.039 -4.843 1.00 28.51 105 LEU A CA 1
ATOM 852 C C . LEU A 1 105 ? 21.745 -6.647 -4.974 1.00 26.09 105 LEU A C 1
ATOM 853 O O . LEU A 1 105 ? 22.533 -6.363 -5.883 1.00 28.48 105 LEU A O 1
ATOM 858 N N . HIS A 1 106 ? 21.329 -5.772 -4.074 1.00 25.04 106 HIS A N 1
ATOM 859 C CA . HIS A 1 106 ? 21.865 -4.419 -4.023 1.00 27.32 106 HIS A CA 1
ATOM 860 C C . HIS A 1 106 ? 22.911 -4.375 -2.933 1.00 27.66 106 HIS A C 1
ATOM 861 O O . HIS A 1 106 ? 22.760 -5.032 -1.891 1.00 25.52 106 HIS A O 1
ATOM 868 N N . ILE A 1 107 ? 23.969 -3.608 -3.158 1.00 24.95 107 ILE A N 1
ATOM 869 C CA . ILE A 1 107 ? 25.008 -3.500 -2.152 1.00 30.19 107 ILE A CA 1
ATOM 870 C C . ILE A 1 107 ? 25.292 -2.063 -1.749 1.00 29.67 107 ILE A C 1
ATOM 871 O O . ILE A 1 107 ? 25.481 -1.191 -2.609 1.00 27.94 107 ILE A O 1
ATOM 876 N N . VAL A 1 108 ? 25.303 -1.839 -0.434 1.00 24.67 108 VAL A N 1
ATOM 877 C CA . VAL A 1 108 ? 25.767 -0.600 0.165 1.00 23.18 108 VAL A CA 1
ATOM 878 C C . VAL A 1 108 ? 27.022 -0.856 0.994 1.00 25.36 108 VAL A C 1
ATOM 879 O O . VAL A 1 108 ? 27.012 -1.659 1.946 1.00 28.03 108 VAL A O 1
ATOM 883 N N . ARG A 1 109 ? 28.101 -0.173 0.639 1.00 22.78 109 ARG A N 1
ATOM 884 C CA . ARG A 1 109 ? 29.352 -0.296 1.359 1.00 22.91 109 ARG A CA 1
ATOM 885 C C . ARG A 1 109 ? 29.482 0.883 2.316 1.00 26.73 109 ARG A C 1
ATOM 886 O O . ARG A 1 109 ? 29.649 2.021 1.900 1.00 24.46 109 ARG A O 1
ATOM 894 N N . ILE A 1 110 ? 29.380 0.604 3.608 1.00 26.68 110 ILE A N 1
ATOM 895 C CA . ILE A 1 110 ? 29.392 1.649 4.624 1.00 27.55 110 ILE A CA 1
ATOM 896 C C . ILE A 1 110 ? 30.652 2.505 4.545 1.00 26.15 110 ILE A C 1
ATOM 897 O O . ILE A 1 110 ? 30.579 3.728 4.640 1.00 28.81 110 ILE A O 1
ATOM 902 N N . LYS A 1 111 ? 31.794 1.853 4.343 1.00 24.65 111 LYS A N 1
ATOM 903 C CA . LYS A 1 111 ? 33.089 2.529 4.256 1.00 30.29 111 LYS A CA 1
ATOM 904 C C . LYS A 1 111 ? 33.154 3.464 3.050 1.00 30.67 111 LYS A C 1
ATOM 905 O O . LYS A 1 111 ? 33.790 4.507 3.107 1.00 30.03 111 LYS A O 1
ATOM 911 N N . GLU A 1 112 ? 32.502 3.082 1.955 1.00 27.97 112 GLU A N 1
ATOM 912 C CA . GLU A 1 112 ? 32.481 3.927 0.766 1.00 29.82 112 GLU A CA 1
ATOM 913 C C . GLU A 1 112 ? 31.624 5.188 0.933 1.00 31.06 112 GLU A C 1
ATOM 914 O O . GLU A 1 112 ? 32.043 6.281 0.586 1.00 35.26 112 GLU A O 1
ATOM 920 N N . ILE A 1 113 ? 30.440 5.052 1.502 1.00 30.22 113 ILE A N 1
ATOM 921 C CA . ILE A 1 113 ? 29.548 6.195 1.595 1.00 30.82 113 ILE A CA 1
ATOM 922 C C . ILE A 1 113 ? 29.782 7.049 2.845 1.00 37.93 113 ILE A C 1
ATOM 923 O O . ILE A 1 113 ? 29.462 8.232 2.854 1.00 36.51 113 ILE A O 1
ATOM 928 N N . LEU A 1 114 ? 30.334 6.451 3.896 1.00 34.26 114 LEU A N 1
ATOM 929 C CA . LEU A 1 114 ? 30.530 7.168 5.148 1.00 32.71 114 LEU A CA 1
ATOM 930 C C . LEU A 1 114 ? 31.993 7.470 5.429 1.00 34.13 114 LEU A C 1
ATOM 931 O O . LEU A 1 114 ? 32.302 8.274 6.316 1.00 39.23 114 LEU A O 1
ATOM 936 N N . GLY A 1 115 ? 32.886 6.819 4.684 1.00 35.74 115 GLY A N 1
ATOM 937 C CA . GLY A 1 115 ? 34.325 7.029 4.817 1.00 34.78 115 GLY A CA 1
ATOM 938 C C . GLY A 1 115 ? 35.036 6.126 5.820 1.00 31.69 115 GLY A C 1
ATOM 939 O O . GLY A 1 115 ? 36.268 6.077 5.863 1.00 38.60 115 GLY A O 1
ATOM 940 N N . TYR A 1 116 ? 34.272 5.406 6.628 1.00 30.60 116 TYR A N 1
ATOM 941 C CA . TYR A 1 116 ? 34.854 4.599 7.708 1.00 32.35 116 TYR A CA 1
ATOM 942 C C . TYR A 1 116 ? 34.186 3.242 7.861 1.00 32.23 116 TYR A C 1
ATOM 943 O O . TYR A 1 116 ? 32.953 3.117 7.761 1.00 32.58 116 TYR A O 1
ATOM 952 N N . GLY A 1 117 ? 34.990 2.226 8.147 1.00 29.29 117 GLY A N 1
ATOM 953 C CA . GLY A 1 117 ? 34.442 0.904 8.377 1.00 32.44 117 GLY A CA 1
ATOM 954 C C . GLY A 1 117 ? 34.026 0.736 9.826 1.00 34.19 117 GLY A C 1
ATOM 955 O O . GLY A 1 117 ? 34.518 1.455 10.700 1.00 34.11 117 GLY A O 1
ATOM 956 N N . ILE A 1 118 ? 33.105 -0.195 10.076 1.00 32.07 118 ILE A N 1
ATOM 957 C CA . ILE A 1 118 ? 32.726 -0.548 11.438 1.00 32.33 118 ILE A CA 1
ATOM 958 C C . ILE A 1 118 ? 33.981 -0.932 12.221 1.00 33.32 118 ILE A C 1
ATOM 959 O O . ILE A 1 118 ? 34.77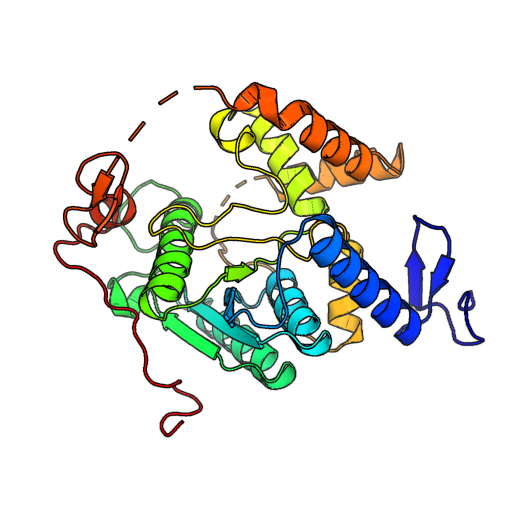4 -1.765 11.768 1.00 30.64 118 ILE A O 1
ATOM 964 N N . GLY A 1 119 ? 34.184 -0.290 13.371 1.00 33.84 119 GLY A N 1
ATOM 965 C CA . GLY A 1 119 ? 35.392 -0.497 14.155 1.00 29.46 119 GLY A CA 1
ATOM 966 C C . GLY A 1 119 ? 36.547 0.416 13.776 1.00 34.44 119 GLY A C 1
ATOM 967 O O . GLY A 1 119 ? 37.681 0.205 14.208 1.00 37.30 119 GLY A O 1
ATOM 968 N N . GLU A 1 120 ? 36.269 1.435 12.969 1.00 31.72 120 GLU A N 1
ATOM 969 C CA . GLU A 1 120 ? 37.292 2.404 12.608 1.00 33.76 120 GLU A CA 1
ATOM 970 C C . GLU A 1 120 ? 36.988 3.806 13.112 1.00 30.54 120 GLU A C 1
ATOM 971 O O . GLU A 1 120 ? 37.841 4.688 13.038 1.00 33.62 120 GLU A O 1
ATOM 977 N N . VAL A 1 121 ? 35.779 4.018 13.621 1.00 32.45 121 VAL A N 1
ATOM 978 C CA . VAL A 1 121 ? 35.398 5.337 14.128 1.00 33.29 121 VAL A CA 1
ATOM 979 C C . VAL A 1 121 ? 36.054 5.618 15.490 1.00 37.67 121 VAL A C 1
ATOM 980 O O . VAL A 1 121 ? 36.127 4.731 16.352 1.00 34.59 121 VAL A O 1
ATOM 984 N N . LYS A 1 122 ? 36.540 6.846 15.674 1.00 37.11 122 LYS A N 1
ATOM 985 C CA . LYS A 1 122 ? 37.060 7.280 16.972 1.00 39.40 122 LYS A CA 1
ATOM 986 C C . LYS A 1 122 ? 35.953 7.570 18.002 1.00 42.17 122 LYS A C 1
ATOM 987 O O . LYS A 1 122 ? 35.622 8.730 18.303 1.00 40.33 122 LYS A O 1
ATOM 993 N N . THR A 1 123 ? 35.381 6.496 18.530 1.00 40.86 123 THR A N 1
ATOM 994 C CA . THR A 1 123 ? 34.366 6.573 19.568 1.00 38.72 123 THR A CA 1
ATOM 995 C C . THR A 1 123 ? 3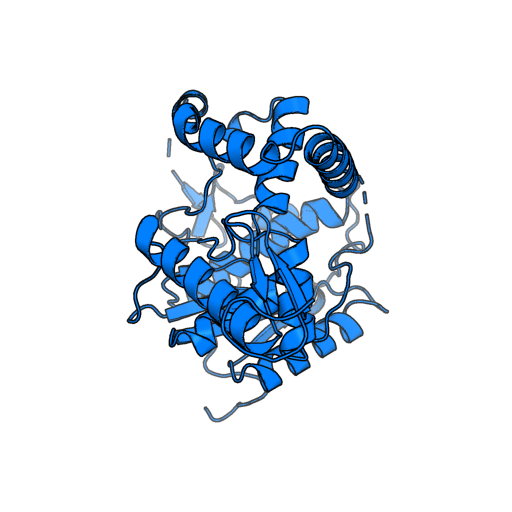4.559 5.391 20.497 1.00 40.28 123 THR A C 1
ATOM 996 O O . THR A 1 123 ? 35.149 4.386 20.108 1.00 39.58 123 THR A O 1
ATOM 1000 N N . ARG A 1 124 ? 34.077 5.501 21.729 1.00 38.11 124 ARG A N 1
ATOM 1001 C CA . ARG A 1 124 ? 34.172 4.373 22.641 1.00 40.32 124 ARG A CA 1
ATOM 1002 C C . ARG A 1 124 ? 32.914 3.524 22.571 1.00 39.01 124 ARG A C 1
ATOM 1003 O O . ARG A 1 124 ? 32.841 2.467 23.190 1.00 34.76 124 ARG A O 1
ATOM 1011 N N . ARG A 1 125 ? 31.922 3.970 21.801 1.00 41.28 125 ARG A N 1
ATOM 1012 C CA . ARG A 1 125 ? 30.752 3.123 21.595 1.00 40.51 125 ARG A CA 1
ATOM 1013 C C . ARG A 1 125 ? 31.198 1.877 20.842 1.00 36.98 125 ARG A C 1
ATOM 1014 O O . ARG A 1 125 ? 31.888 1.983 19.824 1.00 38.77 125 ARG A O 1
ATOM 1022 N N . PRO A 1 126 ? 30.850 0.692 21.379 1.00 35.49 126 PRO A N 1
ATOM 1023 C CA . PRO A 1 126 ? 31.147 -0.618 20.791 1.00 38.82 126 PRO A CA 1
ATOM 1024 C C . PRO A 1 126 ? 30.836 -0.656 19.306 1.00 36.08 126 PRO A C 1
ATOM 1025 O O . PRO A 1 126 ? 29.753 -0.228 18.897 1.00 34.96 126 PRO A O 1
ATOM 1029 N N . PRO A 1 127 ? 31.801 -1.138 18.508 1.00 38.82 127 PRO A N 1
ATOM 1030 C CA . PRO A 1 127 ? 31.658 -1.224 17.060 1.00 34.56 127 PRO A CA 1
ATOM 1031 C C . PRO A 1 127 ? 30.317 -1.824 16.679 1.00 35.17 127 PRO A C 1
ATOM 1032 O O . PRO A 1 127 ? 29.604 -1.233 15.874 1.00 33.87 127 PRO A O 1
ATOM 1036 N N . CYS A 1 128 ? 29.958 -2.948 17.283 1.00 35.50 128 CYS A N 1
ATOM 1037 C CA . CYS A 1 128 ? 28.722 -3.621 16.919 1.00 35.57 128 CYS A CA 1
ATOM 1038 C C . CYS A 1 128 ? 27.470 -2.833 17.307 1.00 37.18 128 CYS A C 1
ATOM 1039 O O . CYS A 1 128 ? 26.396 -3.047 16.734 1.00 37.66 128 CYS A O 1
ATOM 1042 N N . SER A 1 129 ? 27.609 -1.910 18.253 1.00 30.84 129 SER A N 1
ATOM 1043 C CA . SER A 1 129 ? 26.478 -1.087 18.682 1.00 35.75 129 SER A CA 1
ATOM 1044 C C . SER A 1 129 ? 26.147 0.055 17.704 1.00 38.39 129 SER A C 1
ATOM 1045 O O . SER A 1 129 ? 24.970 0.255 17.345 1.00 33.85 129 SER A O 1
ATOM 1048 N N . TYR A 1 130 ? 27.160 0.821 17.286 1.00 30.52 130 TYR A N 1
ATOM 1049 C CA . TYR A 1 130 ? 26.905 1.781 16.221 1.00 32.57 130 TYR A CA 1
ATOM 1050 C C . TYR A 1 130 ? 26.715 1.068 14.870 1.00 28.81 130 TYR A C 1
ATOM 1051 O O . TYR A 1 130 ? 26.099 1.615 13.965 1.00 26.95 130 TYR A O 1
ATOM 1060 N N . CYS A 1 131 ? 27.208 -0.167 14.769 1.00 29.91 131 CYS A N 1
ATOM 1061 C CA . CYS A 1 131 ? 26.930 -1.005 13.607 1.00 26.73 131 CYS A CA 1
ATOM 1062 C C . CYS A 1 131 ? 25.438 -1.230 13.462 1.00 27.91 131 CYS A C 1
ATOM 1063 O O . CYS A 1 131 ? 24.889 -1.075 12.366 1.00 30.15 131 CYS A O 1
ATOM 1066 N N . GLY A 1 132 ? 24.790 -1.590 14.571 1.00 32.34 132 GLY A N 1
ATOM 1067 C CA . GLY A 1 132 ? 23.354 -1.833 14.612 1.00 30.25 132 GLY A CA 1
ATOM 1068 C C . GLY A 1 132 ? 22.531 -0.615 14.216 1.00 33.67 132 GLY A C 1
ATOM 1069 O O . GLY A 1 132 ? 21.608 -0.725 13.388 1.00 31.11 132 GLY A O 1
ATOM 1070 N N . LEU A 1 133 ? 22.863 0.538 14.806 1.00 32.33 133 LEU A N 1
ATOM 1071 C CA . LEU A 1 133 ? 22.249 1.818 14.446 1.00 32.54 133 LEU A CA 1
ATOM 1072 C C . LEU A 1 133 ? 22.370 2.060 12.936 1.00 31.34 133 LEU A C 1
ATOM 1073 O O . LEU A 1 133 ? 21.378 2.293 12.242 1.00 28.78 133 LEU A O 1
ATOM 1078 N N . THR A 1 134 ? 23.601 2.011 12.448 1.00 28.54 134 THR A N 1
ATOM 1079 C CA . THR A 1 134 ? 23.904 2.294 11.053 1.00 26.64 134 THR A CA 1
ATOM 1080 C C . THR A 1 134 ? 23.17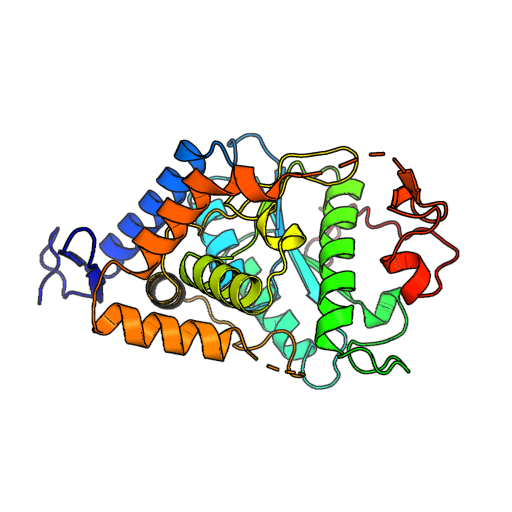6 1.343 10.123 1.00 28.85 134 THR A C 1
ATOM 1081 O O . THR A 1 134 ? 22.628 1.761 9.097 1.00 29.40 134 THR A O 1
ATOM 1085 N N . LYS A 1 135 ? 23.175 0.058 10.466 1.00 25.76 135 LYS A N 1
ATOM 1086 C CA . LYS A 1 135 ? 22.580 -0.921 9.572 1.00 28.09 135 LYS A CA 1
ATOM 1087 C C . LYS A 1 135 ? 21.051 -0.763 9.481 1.00 28.86 135 LYS A C 1
ATOM 1088 O O . LYS A 1 135 ? 20.470 -0.839 8.389 1.00 28.76 135 LYS A O 1
ATOM 1094 N N . ARG A 1 136 ? 20.407 -0.541 10.622 1.00 24.53 136 ARG A N 1
ATOM 1095 C CA . ARG A 1 136 ? 18.951 -0.418 10.669 1.00 27.41 136 ARG A CA 1
ATOM 1096 C C . ARG A 1 136 ? 18.519 0.811 9.881 1.00 25.59 136 ARG A C 1
ATOM 1097 O O . ARG A 1 136 ? 17.508 0.792 9.195 1.00 27.22 136 ARG A O 1
ATOM 1105 N N . TYR A 1 137 ? 19.302 1.874 9.987 1.00 24.77 137 TYR A N 1
ATOM 1106 C CA . TYR A 1 137 ? 18.979 3.117 9.312 1.00 30.73 137 TYR A CA 1
ATOM 1107 C C . TYR A 1 137 ? 19.060 2.929 7.806 1.00 29.88 137 TYR A C 1
ATOM 1108 O O . TYR A 1 137 ? 18.160 3.338 7.066 1.00 29.54 137 TYR A O 1
ATOM 1117 N N . ILE A 1 138 ? 20.153 2.319 7.363 1.00 25.92 138 ILE A N 1
ATOM 1118 C CA . ILE A 1 138 ? 20.384 2.129 5.932 1.00 27.03 138 ILE A CA 1
ATOM 1119 C C . ILE A 1 138 ? 19.336 1.207 5.325 1.00 26.91 138 ILE A C 1
ATOM 1120 O O . ILE A 1 138 ? 18.859 1.457 4.224 1.00 24.95 138 ILE A O 1
ATOM 1125 N N . MET A 1 139 ? 18.976 0.145 6.052 1.00 26.43 139 MET A N 1
ATOM 1126 C CA . MET A 1 139 ? 17.966 -0.794 5.576 1.00 30.04 139 MET A CA 1
ATOM 1127 C C . MET A 1 139 ? 16.673 -0.041 5.333 1.00 27.07 139 MET A C 1
ATOM 1128 O O . MET A 1 139 ? 16.028 -0.211 4.303 1.00 24.59 139 MET A O 1
ATOM 1133 N N . ASN A 1 140 ? 16.298 0.784 6.303 1.00 25.03 140 ASN A N 1
ATOM 1134 C CA . ASN A 1 140 ? 15.046 1.496 6.201 1.00 29.36 140 ASN A CA 1
ATOM 1135 C C . ASN A 1 140 ? 15.064 2.586 5.137 1.00 26.16 140 ASN A C 1
ATOM 1136 O O . ASN A 1 140 ? 14.137 2.683 4.364 1.00 26.86 140 ASN A O 1
ATOM 1141 N N . LYS A 1 141 ? 16.110 3.404 5.098 1.00 27.58 141 LYS A N 1
ATOM 1142 C CA . LYS A 1 141 ? 16.159 4.467 4.097 1.00 29.35 141 LYS A CA 1
ATOM 1143 C C . LYS A 1 141 ? 16.293 3.927 2.670 1.00 29.44 141 LYS A C 1
ATOM 1144 O O . LYS A 1 141 ? 15.794 4.543 1.730 1.00 30.18 141 LYS A O 1
ATOM 1150 N N . PHE A 1 142 ? 16.938 2.771 2.518 1.00 25.69 142 PHE A N 1
ATOM 1151 C CA . PHE A 1 142 ? 17.064 2.130 1.213 1.00 25.52 142 PHE A CA 1
ATOM 1152 C C . PHE A 1 142 ? 15.721 1.595 0.771 1.00 29.93 142 PHE A C 1
ATOM 1153 O O . PHE A 1 142 ? 15.351 1.703 -0.396 1.00 27.12 142 PHE A O 1
ATOM 1161 N N . ALA A 1 143 ? 14.999 0.985 1.706 1.00 27.28 143 ALA A N 1
ATOM 1162 C CA . ALA A 1 143 ? 13.671 0.471 1.407 1.00 30.00 143 ALA A CA 1
ATOM 1163 C C . ALA A 1 143 ? 12.761 1.629 1.025 1.00 28.02 143 ALA A C 1
ATOM 1164 O O . ALA A 1 143 ? 11.948 1.522 0.114 1.00 31.85 143 ALA A O 1
ATOM 1166 N N . TYR A 1 144 ? 12.921 2.734 1.735 1.00 27.66 144 TYR A N 1
ATOM 1167 C CA . TYR A 1 144 ? 12.045 3.884 1.573 1.00 36.50 144 TYR A CA 1
ATOM 1168 C C . TYR A 1 144 ? 12.310 4.586 0.242 1.00 33.81 144 TYR A C 1
ATOM 1169 O O . TYR A 1 144 ? 11.394 4.760 -0.564 1.00 33.05 144 TYR A O 1
ATOM 1178 N N . ASP A 1 145 ? 13.569 4.966 0.032 1.00 30.06 145 ASP A N 1
ATOM 1179 C CA . ASP A 1 145 ? 14.024 5.613 -1.195 1.00 31.65 145 ASP A CA 1
ATOM 1180 C C . ASP A 1 145 ? 13.640 4.873 -2.458 1.00 32.34 145 ASP A C 1
ATOM 1181 O O . ASP A 1 145 ? 13.431 5.493 -3.498 1.00 38.16 145 ASP A O 1
ATOM 1186 N N . ASN A 1 146 ? 13.561 3.551 -2.379 1.00 24.93 146 ASN A N 1
ATOM 1187 C CA . ASN A 1 146 ? 13.311 2.737 -3.563 1.00 33.02 146 ASN A CA 1
ATOM 1188 C C . ASN A 1 146 ? 11.883 2.235 -3.649 1.00 35.98 146 ASN A C 1
ATOM 1189 O O . ASN A 1 146 ? 11.573 1.404 -4.496 1.00 35.78 146 ASN A O 1
ATOM 1194 N N . GLY A 1 147 ? 11.026 2.716 -2.753 1.00 36.92 147 GLY A N 1
ATOM 1195 C CA . GLY A 1 147 ? 9.613 2.360 -2.795 1.00 36.28 147 GLY A CA 1
ATOM 1196 C C . GLY A 1 147 ? 9.249 0.926 -2.441 1.00 36.50 147 GLY A C 1
ATOM 1197 O O . GLY A 1 147 ? 8.229 0.407 -2.918 1.00 36.58 147 GLY A O 1
ATOM 1198 N N . PHE A 1 148 ? 10.062 0.277 -1.607 1.00 33.51 148 PHE A N 1
ATOM 1199 C CA . PHE A 1 148 ? 9.721 -1.067 -1.142 1.00 32.32 148 PHE A CA 1
ATOM 1200 C C . PHE A 1 148 ? 8.555 -0.984 -0.162 1.00 29.80 148 PHE A C 1
ATOM 1201 O O . PHE A 1 148 ? 8.392 0.022 0.520 1.00 31.38 148 PHE A O 1
ATOM 1209 N N . ASP A 1 149 ? 7.740 -2.034 -0.113 1.00 27.99 149 ASP A N 1
ATOM 1210 C CA . ASP A 1 149 ? 6.581 -2.050 0.775 1.00 34.28 149 ASP A CA 1
ATOM 1211 C C . ASP A 1 149 ? 6.883 -2.659 2.135 1.00 36.50 149 ASP A C 1
ATOM 1212 O O . ASP A 1 149 ? 6.138 -2.453 3.093 1.00 34.10 149 ASP A O 1
ATOM 1217 N N . ALA A 1 150 ? 7.969 -3.419 2.221 1.00 32.42 150 ALA A N 1
ATOM 1218 C CA . ALA A 1 150 ? 8.230 -4.180 3.429 1.00 28.00 150 ALA A CA 1
ATOM 1219 C C . ALA A 1 150 ? 9.683 -4.620 3.469 1.00 28.21 150 ALA A C 1
ATOM 1220 O O . ALA A 1 150 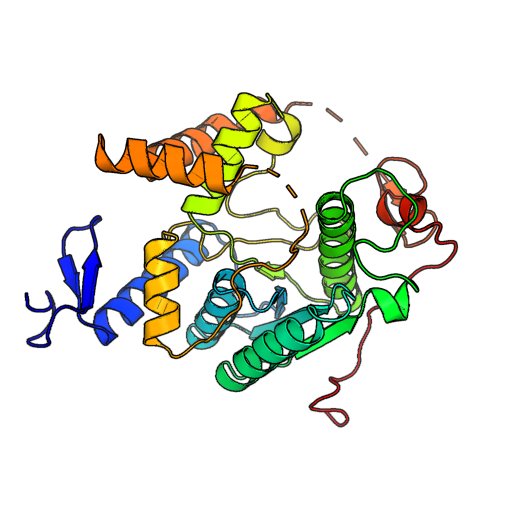? 10.309 -4.849 2.434 1.00 26.66 150 ALA A O 1
ATOM 1222 N N . ILE A 1 151 ? 10.209 -4.734 4.679 1.00 26.94 151 ILE A N 1
ATOM 1223 C CA . ILE A 1 151 ? 11.522 -5.310 4.916 1.00 24.30 151 ILE A CA 1
ATOM 1224 C C . ILE A 1 151 ? 11.300 -6.585 5.714 1.00 27.66 151 ILE A C 1
ATOM 1225 O O . ILE A 1 151 ? 10.644 -6.565 6.759 1.00 26.65 151 ILE A O 1
ATOM 1230 N N . ALA A 1 152 ? 11.819 -7.698 5.217 1.00 25.34 152 ALA A N 1
ATOM 1231 C CA . ALA A 1 152 ? 11.770 -8.956 5.961 1.00 25.03 152 ALA A CA 1
ATOM 1232 C C . ALA A 1 152 ? 13.156 -9.269 6.532 1.00 23.72 152 ALA A C 1
ATOM 1233 O O . ALA A 1 152 ? 14.150 -9.192 5.808 1.00 25.16 152 ALA A O 1
ATOM 1235 N N . THR A 1 153 ? 13.216 -9.591 7.830 1.00 23.90 153 THR A N 1
ATOM 1236 C CA . THR A 1 153 ? 14.459 -10.010 8.472 1.00 24.16 153 THR A CA 1
ATOM 1237 C C . THR A 1 153 ? 14.400 -11.492 8.881 1.00 21.30 153 THR A C 1
ATOM 1238 O O . THR A 1 153 ? 13.351 -12.124 8.797 1.00 22.07 153 THR A O 1
ATOM 1242 N N . GLY A 1 154 ? 15.530 -12.042 9.304 1.00 19.87 154 GLY A N 1
ATOM 1243 C CA . GLY A 1 154 ? 15.671 -13.474 9.510 1.00 22.59 154 GLY A CA 1
ATOM 1244 C C . GLY A 1 154 ? 15.573 -13.962 10.955 1.00 24.44 154 GLY A C 1
ATOM 1245 O O . GLY A 1 154 ? 15.820 -15.132 11.232 1.00 23.80 154 GLY A O 1
ATOM 1246 N N . HIS A 1 155 ? 15.203 -13.067 11.865 1.00 20.90 155 HIS A N 1
ATOM 1247 C CA . HIS A 1 155 ? 14.989 -13.415 13.271 1.00 24.83 155 HIS A CA 1
ATOM 1248 C C . HIS A 1 155 ? 14.066 -14.607 13.420 1.00 23.04 155 HIS A C 1
ATOM 1249 O O . HIS A 1 155 ? 12.941 -14.608 12.926 1.00 24.65 155 HIS A O 1
ATOM 1256 N N . ASN A 1 156 ? 14.556 -15.635 14.087 1.00 23.62 156 ASN A N 1
ATOM 1257 C CA . ASN A 1 156 ? 13.780 -16.844 14.287 1.00 23.99 156 ASN A CA 1
ATOM 1258 C C . ASN A 1 156 ? 13.337 -16.942 15.747 1.00 23.92 156 ASN A C 1
ATOM 1259 O O . ASN A 1 156 ? 13.574 -16.017 16.534 1.00 23.17 156 ASN A O 1
ATOM 1264 N N . LEU A 1 157 ? 12.704 -18.052 16.112 1.00 24.63 157 LEU A N 1
ATOM 1265 C CA . LEU A 1 157 ? 12.133 -18.176 17.453 1.00 24.55 157 LEU A CA 1
ATOM 1266 C C . LEU A 1 157 ? 13.194 -17.979 18.538 1.00 23.87 157 LEU A C 1
ATOM 1267 O O . LEU A 1 157 ? 12.958 -17.268 19.527 1.00 24.15 157 LEU A O 1
ATOM 1272 N N . ASP A 1 158 ? 14.358 -18.599 18.341 1.00 25.20 158 ASP A N 1
ATOM 1273 C CA . ASP A 1 158 ? 15.468 -18.491 19.292 1.00 24.89 158 ASP A CA 1
ATOM 1274 C C . ASP A 1 158 ? 15.990 -17.065 19.440 1.00 25.05 158 ASP A C 1
ATOM 1275 O O . ASP A 1 158 ? 16.338 -16.636 20.542 1.00 24.76 158 ASP A O 1
ATOM 1280 N N . ASP A 1 159 ? 16.028 -16.323 18.343 1.00 22.12 159 ASP A N 1
ATOM 1281 C CA . ASP A 1 159 ? 16.378 -14.904 18.416 1.00 26.48 159 ASP A CA 1
ATOM 1282 C C . ASP A 1 159 ? 15.396 -14.108 19.258 1.00 25.83 159 ASP A C 1
ATOM 1283 O O . ASP A 1 159 ? 15.812 -13.358 20.146 1.00 25.00 159 ASP A O 1
ATOM 1288 N N . GLU A 1 160 ? 14.099 -14.250 18.974 1.00 24.22 160 GLU A N 1
ATOM 1289 C CA . GLU A 1 160 ? 13.080 -13.540 19.745 1.00 22.46 160 GLU A CA 1
ATOM 1290 C C . GLU A 1 160 ? 13.185 -13.889 21.244 1.00 23.99 160 GLU A C 1
ATOM 1291 O O . GLU A 1 160 ? 13.150 -13.005 22.092 1.00 20.58 160 GLU A O 1
ATOM 1297 N N . ALA A 1 161 ? 13.348 -15.177 21.545 1.00 21.74 161 ALA A N 1
ATOM 1298 C CA . ALA A 1 161 ? 13.407 -15.652 22.923 1.00 26.22 161 ALA A CA 1
ATOM 1299 C C . ALA A 1 161 ? 14.599 -15.049 23.681 1.00 28.43 161 ALA A C 1
ATOM 1300 O O . ALA A 1 161 ? 14.439 -14.519 24.786 1.00 21.83 161 ALA A O 1
ATOM 1302 N N . SER A 1 162 ? 15.778 -15.121 23.067 1.00 24.93 162 SER A N 1
ATOM 1303 C CA . SER A 1 162 ? 17.002 -14.578 23.652 1.00 29.99 162 SER A CA 1
ATOM 1304 C C . SER A 1 162 ? 16.985 -13.050 23.783 1.00 27.47 162 SER A C 1
ATOM 1305 O O . SER A 1 162 ? 17.445 -12.506 24.784 1.00 26.80 162 SER A O 1
ATOM 1308 N N . PHE A 1 163 ? 16.461 -12.372 22.766 1.00 26.66 163 PHE A N 1
ATOM 1309 C CA . PHE A 1 163 ? 16.259 -10.929 22.813 1.00 25.77 163 PHE A CA 1
ATOM 1310 C C . PHE A 1 163 ? 15.315 -10.596 23.955 1.00 26.75 163 PHE A C 1
ATOM 1311 O O . PHE A 1 163 ? 15.580 -9.678 24.725 1.00 23.20 163 PHE A O 1
ATOM 1319 N N . LEU A 1 164 ? 14.215 -11.347 24.062 1.00 28.69 164 LEU A N 1
ATOM 1320 C CA . LEU A 1 164 ? 13.282 -11.169 25.178 1.00 25.81 164 LEU A CA 1
ATOM 1321 C C . LEU A 1 164 ? 13.947 -11.357 26.553 1.00 23.74 164 LEU A C 1
ATOM 1322 O O . LEU A 1 164 ? 13.788 -10.530 27.418 1.00 20.23 164 LEU A O 1
ATOM 1327 N N . LEU A 1 165 ? 14.679 -12.446 26.736 1.00 23.62 165 LEU A N 1
ATOM 1328 C CA . LEU A 1 165 ? 15.311 -12.734 28.027 1.00 24.72 165 LEU A CA 1
ATOM 1329 C C . LEU A 1 165 ? 16.334 -11.654 28.377 1.00 24.06 165 LEU A C 1
ATOM 1330 O O . LEU A 1 165 ? 16.383 -11.157 29.497 1.00 22.38 165 LEU A O 1
ATOM 1335 N N . ASN A 1 166 ? 17.126 -11.271 27.386 1.00 25.81 166 ASN A N 1
ATOM 1336 C CA . ASN A 1 166 ? 18.121 -10.231 27.565 1.00 26.25 166 ASN A CA 1
ATOM 1337 C C . ASN A 1 166 ? 17.480 -8.933 28.015 1.00 29.35 166 ASN A C 1
ATOM 1338 O O . ASN A 1 166 ? 17.873 -8.349 29.028 1.00 31.40 166 ASN A O 1
ATOM 1343 N N . ASN A 1 167 ? 16.469 -8.491 27.285 1.00 26.12 167 ASN A N 1
ATOM 1344 C CA . ASN A 1 167 ? 15.844 -7.217 27.608 1.00 25.75 167 ASN A CA 1
ATOM 1345 C C . ASN A 1 167 ? 15.086 -7.217 28.935 1.00 28.75 167 ASN A C 1
ATOM 1346 O O . ASN A 1 167 ? 14.917 -6.172 29.545 1.00 30.37 167 ASN A O 1
ATOM 1351 N N . ILE A 1 168 ? 14.655 -8.388 29.383 1.00 24.32 168 ILE A N 1
ATOM 1352 C CA . ILE A 1 168 ? 13.987 -8.500 30.675 1.00 27.14 168 ILE A CA 1
ATOM 1353 C C . ILE A 1 168 ? 14.983 -8.468 31.831 1.00 25.06 168 ILE A C 1
ATOM 1354 O O . ILE A 1 168 ? 14.730 -7.847 32.859 1.00 29.28 168 ILE A O 1
ATOM 1359 N N . LEU A 1 169 ? 16.104 -9.153 31.668 1.00 22.38 169 LEU A N 1
ATOM 1360 C CA . LEU A 1 169 ? 17.184 -9.061 32.645 1.00 30.88 169 LEU A CA 1
ATOM 1361 C C . LEU A 1 169 ? 17.621 -7.617 32.872 1.00 29.30 169 LEU A C 1
ATOM 1362 O O . LEU A 1 169 ? 17.917 -7.238 34.008 1.00 25.94 169 LEU A O 1
ATOM 1367 N N . HIS A 1 170 ? 17.659 -6.832 31.787 1.00 24.38 170 HIS A N 1
ATOM 1368 C CA . HIS A 1 170 ? 18.063 -5.427 31.838 1.00 26.78 170 HIS A CA 1
ATOM 1369 C C . HIS A 1 170 ? 16.908 -4.486 32.077 1.00 29.62 170 HIS A C 1
ATOM 1370 O O . HIS A 1 170 ? 17.119 -3.280 32.191 1.00 30.66 170 HIS A O 1
ATOM 1377 N N . TRP A 1 171 ? 15.692 -5.033 32.124 1.00 26.72 171 TRP A N 1
ATOM 1378 C CA . TRP A 1 171 ? 14.469 -4.233 32.153 1.00 25.31 171 TRP A CA 1
ATOM 1379 C C . TRP A 1 171 ? 14.438 -3.101 31.103 1.00 33.98 171 TRP A C 1
ATOM 1380 O O . TRP A 1 171 ? 14.145 -1.948 31.412 1.00 33.35 171 TRP A O 1
ATOM 1391 N N . ASN A 1 172 ? 14.766 -3.455 29.863 1.00 30.54 172 ASN A N 1
ATOM 1392 C CA . ASN A 1 172 ? 14.611 -2.549 28.729 1.00 35.41 172 ASN A CA 1
ATOM 1393 C C . ASN A 1 172 ? 13.163 -2.564 28.271 1.00 34.49 172 ASN A C 1
ATOM 1394 O O . ASN A 1 172 ? 12.830 -3.204 27.270 1.00 32.27 172 ASN A O 1
ATOM 1399 N N . THR A 1 173 ? 12.305 -1.864 28.997 1.00 31.51 173 THR A N 1
ATOM 1400 C CA . THR A 1 173 ? 10.879 -1.954 28.761 1.00 34.39 173 THR A CA 1
ATOM 1401 C C . THR A 1 173 ? 10.490 -1.290 27.448 1.00 40.01 173 THR A C 1
ATOM 1402 O O . THR A 1 173 ? 9.474 -1.655 26.844 1.00 35.65 173 THR A O 1
ATOM 1406 N N . GLU A 1 174 ? 11.302 -0.331 27.001 1.00 35.96 174 GLU A N 1
ATOM 1407 C CA . GLU A 1 174 ? 11.060 0.305 25.708 1.00 39.39 174 GLU A CA 1
ATOM 1408 C C . GLU A 1 174 ? 11.211 -0.696 24.577 1.00 38.93 174 GLU A C 1
ATOM 1409 O O . GLU A 1 174 ? 10.298 -0.876 23.775 1.00 36.98 174 GLU A O 1
ATOM 1415 N N . TYR A 1 175 ? 12.357 -1.362 24.533 1.00 35.81 175 TYR A N 1
ATOM 1416 C CA . TYR A 1 175 ? 12.549 -2.464 23.603 1.00 40.88 175 TYR A CA 1
ATOM 1417 C C . TYR A 1 175 ? 11.434 -3.504 23.704 1.00 37.08 175 TYR A C 1
ATOM 1418 O O . TYR A 1 175 ? 10.975 -4.020 22.694 1.00 37.86 175 TYR A O 1
ATOM 1427 N N . LEU A 1 176 ? 11.001 -3.795 24.927 1.00 35.04 176 LEU A N 1
ATOM 1428 C CA . LEU A 1 176 ? 9.999 -4.832 25.178 1.00 35.66 176 LEU A CA 1
ATOM 1429 C C . LEU A 1 176 ? 8.633 -4.491 24.593 1.00 38.12 176 LEU A C 1
ATOM 1430 O O . LEU A 1 176 ? 7.806 -5.383 24.357 1.00 35.40 176 LEU A O 1
ATOM 1435 N N . ALA A 1 177 ? 8.378 -3.203 24.386 1.00 35.40 177 ALA A N 1
ATOM 1436 C CA . ALA A 1 177 ? 7.103 -2.796 23.816 1.00 38.55 177 ALA A CA 1
ATOM 1437 C C . ALA A 1 177 ? 7.084 -3.089 22.320 1.00 36.50 177 ALA A C 1
ATOM 1438 O O . ALA A 1 177 ? 6.023 -3.242 21.720 1.00 42.19 177 ALA A O 1
ATOM 1440 N N . LYS A 1 178 ? 8.270 -3.203 21.734 1.00 38.37 178 LYS A N 1
ATOM 1441 C CA . LYS A 1 178 ? 8.414 -3.232 20.280 1.00 43.52 178 LYS A CA 1
ATOM 1442 C C . LYS A 1 178 ? 8.836 -4.587 19.677 1.00 41.10 178 LYS A C 1
ATOM 1443 O O . LYS A 1 178 ? 9.449 -4.637 18.614 1.00 45.07 178 LYS A O 1
ATOM 1449 N N . GLY A 1 179 ? 8.486 -5.682 20.344 1.00 40.18 179 GLY A N 1
ATOM 1450 C CA . GLY A 1 179 ? 8.809 -7.008 19.849 1.00 37.27 179 GLY A CA 1
ATOM 1451 C C . GLY A 1 179 ? 7.696 -7.600 19.001 1.00 37.98 179 GLY A C 1
ATOM 1452 O O . GLY A 1 179 ? 6.766 -6.895 18.593 1.00 40.21 179 GLY A O 1
ATOM 1453 N N . GLY A 1 180 ? 7.782 -8.902 18.740 1.00 35.29 180 GLY A N 1
ATOM 1454 C CA . GLY A 1 180 ? 6.784 -9.575 17.929 1.00 26.55 180 GLY A CA 1
ATOM 1455 C C . GLY A 1 180 ? 7.184 -9.596 16.467 1.00 29.23 180 GLY A C 1
ATOM 1456 O O . GLY A 1 180 ? 8.191 -9.007 16.088 1.00 29.29 180 GLY A O 1
ATOM 1457 N N . PRO A 1 181 ? 6.382 -10.270 15.634 1.00 31.75 181 PRO A N 1
ATOM 1458 C CA . PRO A 1 181 ? 6.741 -10.580 14.243 1.00 27.37 181 PRO A CA 1
ATOM 1459 C C . PRO A 1 181 ? 6.551 -9.425 13.268 1.00 30.15 181 PRO A C 1
ATOM 1460 O O . PRO A 1 181 ? 6.942 -9.554 12.094 1.00 28.66 181 PRO A O 1
ATOM 1464 N N . ILE A 1 182 ? 5.970 -8.320 13.720 1.00 29.60 182 ILE A N 1
ATOM 1465 C CA . ILE A 1 182 ? 5.662 -7.222 12.797 1.00 29.96 182 ILE A CA 1
ATOM 1466 C C . ILE A 1 182 ? 5.730 -5.825 13.410 1.00 32.32 182 ILE A C 1
ATOM 1467 O O . ILE A 1 182 ? 5.242 -5.588 14.516 1.00 35.42 182 ILE A O 1
ATOM 1472 N N . LEU A 1 183 ? 6.376 -4.916 12.691 1.00 29.24 183 LEU A N 1
ATOM 1473 C CA . LEU A 1 183 ? 6.370 -3.502 13.023 1.00 27.70 183 LEU A CA 1
ATOM 1474 C C . LEU A 1 183 ? 5.715 -2.772 11.850 1.00 35.42 183 LEU A C 1
ATOM 1475 O O . LEU A 1 183 ? 6.340 -2.573 10.804 1.00 32.13 183 LEU A O 1
ATOM 1480 N N . PRO A 1 184 ? 4.434 -2.395 12.009 1.00 38.07 184 PRO A N 1
ATOM 1481 C CA . PRO A 1 184 ? 3.635 -1.839 10.909 1.00 37.36 184 PRO A CA 1
ATOM 1482 C C . PRO A 1 184 ? 4.257 -0.585 10.344 1.00 33.89 184 PRO A C 1
ATOM 1483 O O . PRO A 1 184 ? 4.934 0.131 11.077 1.00 33.16 184 PRO A O 1
ATOM 1487 N N . GLN A 1 185 ? 4.042 -0.337 9.056 1.00 36.71 185 GLN A N 1
ATOM 1488 C CA . GLN A 1 185 ? 4.536 0.884 8.435 1.00 41.00 185 GLN A CA 1
ATOM 1489 C C . GLN A 1 185 ? 4.045 2.092 9.211 1.00 46.69 185 GLN A C 1
ATOM 1490 O O . GLN A 1 185 ? 2.861 2.188 9.526 1.00 44.50 185 GLN A O 1
ATOM 1496 N N . GLN A 1 186 ? 4.957 3.004 9.526 1.00 47.42 186 GLN A N 1
ATOM 1497 C CA . GLN A 1 186 ? 4.616 4.172 10.321 1.00 49.59 186 GLN A CA 1
ATOM 1498 C C . GLN A 1 186 ? 5.434 5.363 9.856 1.00 49.07 186 GLN A C 1
ATOM 1499 O O . GLN A 1 186 ? 6.593 5.523 10.246 1.00 45.11 186 GLN A O 1
ATOM 1505 N N . GLY A 1 187 ? 4.826 6.196 9.015 1.00 51.98 187 GLY A N 1
ATOM 1506 C CA . GLY A 1 187 ? 5.530 7.324 8.431 1.00 50.09 187 GLY A CA 1
ATOM 1507 C C . GLY A 1 187 ? 6.611 6.807 7.507 1.00 44.55 187 GLY A C 1
ATOM 1508 O O . GLY A 1 187 ? 6.355 5.911 6.698 1.00 46.14 187 GLY A O 1
ATOM 1509 N N . LYS A 1 188 ? 7.824 7.336 7.639 1.00 40.71 188 LYS A N 1
ATOM 1510 C CA . LYS A 1 188 ? 8.916 6.899 6.775 1.00 43.49 188 LYS A CA 1
ATOM 1511 C C . LYS A 1 188 ? 9.627 5.627 7.279 1.00 44.34 188 LYS A C 1
ATOM 1512 O O . LYS A 1 188 ? 10.594 5.163 6.664 1.00 39.00 188 LYS A O 1
ATOM 1518 N N . PHE A 1 189 ? 9.128 5.062 8.380 1.00 39.29 189 PHE A N 1
ATOM 1519 C CA . PHE A 1 189 ? 9.513 3.710 8.803 1.00 37.08 189 PHE A CA 1
ATOM 1520 C C . PHE A 1 189 ? 8.748 2.660 8.011 1.00 36.74 189 PHE A C 1
ATOM 1521 O O . PHE A 1 189 ? 7.534 2.505 8.175 1.00 41.78 189 PHE A O 1
ATOM 1529 N N . ILE A 1 190 ? 9.457 1.946 7.142 1.00 34.99 190 ILE A N 1
ATOM 1530 C CA . ILE A 1 190 ? 8.862 0.896 6.327 1.00 28.54 190 ILE A CA 1
ATOM 1531 C C . ILE A 1 190 ? 8.461 -0.286 7.202 1.00 29.27 190 ILE A C 1
ATOM 1532 O O . ILE A 1 190 ? 9.121 -0.565 8.202 1.00 26.67 190 ILE A O 1
ATOM 1537 N N . LYS A 1 191 ? 7.386 -0.974 6.820 1.00 31.93 191 LYS A N 1
ATOM 1538 C CA . LYS A 1 191 ? 6.942 -2.175 7.524 1.00 34.64 191 LYS A CA 1
ATOM 1539 C C . LYS A 1 191 ? 8.059 -3.216 7.594 1.00 31.78 191 LYS A C 1
ATOM 1540 O O . LYS A 1 191 ? 8.638 -3.576 6.558 1.00 29.43 191 LYS A O 1
ATOM 1546 N N . LYS A 1 192 ? 8.351 -3.683 8.810 1.00 23.27 192 LYS A N 1
ATOM 1547 C CA . LYS A 1 192 ? 9.349 -4.731 9.046 1.00 31.18 192 LYS A CA 1
ATOM 1548 C C . LYS A 1 192 ? 8.668 -5.974 9.584 1.00 28.18 192 LYS A C 1
ATOM 1549 O O . LYS A 1 192 ? 7.899 -5.889 10.546 1.00 29.82 192 LYS A O 1
ATOM 1555 N N . VAL A 1 193 ? 8.959 -7.119 8.969 1.00 23.69 193 VAL A N 1
ATOM 1556 C CA . VAL A 1 193 ? 8.360 -8.392 9.350 1.00 21.88 193 VAL A CA 1
ATOM 1557 C C . VAL A 1 193 ? 9.412 -9.483 9.572 1.00 25.36 193 VAL A C 1
ATOM 1558 O O . VAL A 1 193 ? 10.538 -9.385 9.080 1.00 25.09 193 VAL A O 1
ATOM 1562 N N . LYS A 1 194 ? 9.027 -10.514 10.321 1.00 24.23 194 LYS A N 1
ATOM 1563 C CA . LYS A 1 194 ? 9.911 -11.622 10.685 1.00 23.72 194 LYS A CA 1
ATOM 1564 C C . LYS A 1 194 ? 9.212 -12.930 10.309 1.00 22.37 194 LYS A C 1
ATOM 1565 O O . LYS A 1 194 ? 8.526 -13.545 11.145 1.00 24.71 194 LYS A O 1
ATOM 1571 N N . PRO A 1 195 ? 9.347 -13.344 9.044 1.00 18.77 195 PRO A N 1
ATOM 1572 C CA . PRO A 1 195 ? 8.713 -14.575 8.556 1.00 21.66 195 PRO A CA 1
ATOM 1573 C C . PRO A 1 195 ? 9.217 -15.862 9.222 1.00 23.98 195 PRO A C 1
ATOM 1574 O O . PRO A 1 195 ? 8.525 -16.878 9.198 1.00 19.65 195 PRO A O 1
ATOM 1578 N N . LEU A 1 196 ? 10.412 -15.826 9.798 1.00 22.11 196 LEU A N 1
ATOM 1579 C CA . LEU A 1 196 ? 10.949 -17.006 10.453 1.00 25.20 196 LEU A CA 1
ATOM 1580 C C . LEU A 1 196 ? 10.607 -17.015 11.948 1.00 26.19 196 LEU A C 1
ATOM 1581 O O . LEU A 1 196 ? 11.205 -17.765 12.720 1.00 24.11 196 LEU A O 1
ATOM 1586 N N . TYR A 1 197 ? 9.636 -16.192 12.334 1.00 20.98 197 TYR A N 1
ATOM 1587 C CA . TYR A 1 197 ? 9.229 -16.069 13.738 1.00 22.97 197 TYR A CA 1
ATOM 1588 C C . TYR A 1 197 ? 8.994 -17.383 14.475 1.00 24.84 197 TYR A C 1
ATOM 1589 O O . TYR A 1 197 ? 9.272 -17.472 15.665 1.00 23.54 197 TYR A O 1
ATOM 1598 N N . GLU A 1 198 ? 8.486 -18.398 13.781 1.00 24.13 198 GLU A N 1
ATOM 1599 C CA . GLU A 1 198 ? 8.043 -19.610 14.471 1.00 25.07 198 GLU A CA 1
ATOM 1600 C C . GLU A 1 198 ? 8.900 -20.836 14.207 1.00 24.18 198 GLU A C 1
ATOM 1601 O O . GLU A 1 198 ? 8.611 -21.928 14.730 1.00 24.40 198 GLU A O 1
ATOM 1607 N N . VAL A 1 199 ? 9.941 -20.672 13.394 1.00 23.49 199 VAL A N 1
ATOM 1608 C CA . VAL A 1 199 ? 10.888 -21.761 13.191 1.00 24.55 199 VAL A CA 1
ATOM 1609 C C . VAL A 1 199 ? 12.054 -21.585 14.169 1.00 24.15 199 VAL A C 1
ATOM 1610 O O . VAL A 1 199 ? 12.376 -20.463 14.567 1.00 25.65 199 VAL A O 1
ATOM 1614 N N . THR A 1 200 ? 12.676 -22.691 14.559 1.00 21.65 200 THR A N 1
ATOM 1615 C CA . THR A 1 200 ? 13.763 -22.643 15.521 1.00 26.33 200 THR A CA 1
ATOM 1616 C C . THR A 1 200 ? 15.089 -22.436 14.794 1.00 24.22 200 THR A C 1
ATOM 1617 O O . THR A 1 200 ? 15.180 -22.626 13.580 1.00 24.88 200 THR A O 1
ATOM 1621 N N . GLU A 1 201 ? 16.114 -22.045 15.540 1.00 22.98 201 GLU A N 1
ATOM 1622 C CA . GLU A 1 201 ? 17.425 -21.825 14.963 1.00 24.07 201 GLU A CA 1
ATOM 1623 C C . GLU A 1 201 ? 17.976 -23.131 14.407 1.00 25.07 201 GLU A C 1
ATOM 1624 O O . GLU A 1 201 ? 18.619 -23.163 13.360 1.00 22.90 201 GLU A O 1
ATOM 1630 N N . ARG A 1 202 ? 17.693 -24.210 15.117 1.00 22.92 202 ARG A N 1
ATOM 1631 C CA . ARG A 1 202 ? 18.075 -25.547 14.695 1.00 24.65 202 ARG A CA 1
ATOM 1632 C C . ARG A 1 202 ? 17.409 -25.924 13.353 1.00 23.30 202 ARG A C 1
ATOM 1633 O O . ARG A 1 202 ? 18.044 -26.512 12.469 1.00 20.96 202 ARG A O 1
ATOM 1641 N N . GLU A 1 203 ? 16.138 -25.565 13.189 1.00 20.32 203 GLU A N 1
ATOM 1642 C CA . GLU A 1 203 ? 15.453 -25.821 11.910 1.00 24.70 203 GLU A CA 1
ATOM 1643 C C . GLU A 1 203 ? 16.039 -24.962 10.779 1.00 22.37 203 GLU A C 1
ATOM 1644 O O . GLU A 1 203 ? 16.173 -25.418 9.657 1.00 23.14 203 GLU A O 1
ATOM 1650 N N . VAL A 1 204 ? 16.410 -23.724 11.098 1.00 23.32 204 VAL A N 1
ATOM 1651 C CA . VAL A 1 204 ? 17.055 -22.856 10.121 1.00 21.86 204 VAL A CA 1
ATOM 1652 C C . VAL A 1 204 ? 18.374 -23.453 9.645 1.00 26.74 204 VAL A C 1
ATOM 1653 O O . VAL A 1 204 ? 18.603 -23.580 8.430 1.00 21.48 204 VAL A O 1
ATOM 1657 N N . VAL A 1 205 ? 19.233 -23.833 10.590 1.00 23.67 205 VAL A N 1
ATOM 1658 C CA . VAL A 1 205 ? 20.464 -24.535 10.232 1.00 23.62 205 VAL A CA 1
ATOM 1659 C C . VAL A 1 205 ? 20.176 -25.733 9.325 1.00 27.13 205 VAL A C 1
ATOM 1660 O O . VAL A 1 205 ? 20.783 -25.872 8.254 1.00 27.71 205 VAL A O 1
ATOM 1664 N N . ALA A 1 206 ? 19.232 -26.576 9.725 1.00 23.82 206 ALA A N 1
ATOM 1665 C CA . ALA A 1 206 ? 18.916 -27.751 8.922 1.00 25.48 206 ALA A CA 1
ATOM 1666 C C . ALA A 1 206 ? 18.394 -27.400 7.515 1.00 25.70 206 ALA A C 1
ATOM 1667 O O . ALA A 1 206 ? 18.663 -28.102 6.535 1.00 25.23 206 ALA A O 1
ATOM 1669 N N . TYR A 1 207 ? 17.656 -26.305 7.410 1.00 25.38 207 TYR A N 1
ATOM 1670 C CA . TYR A 1 207 ? 17.099 -25.938 6.125 1.00 24.16 207 TYR A CA 1
ATOM 1671 C C . TYR A 1 207 ? 18.175 -25.442 5.167 1.00 26.87 207 TYR A C 1
ATOM 1672 O O . TYR A 1 207 ? 18.235 -25.885 4.025 1.00 31.27 207 TYR A O 1
ATOM 1681 N N . ALA A 1 208 ? 19.014 -24.519 5.629 1.00 24.08 208 ALA A N 1
ATOM 1682 C CA . ALA A 1 208 ? 20.132 -24.016 4.836 1.00 27.33 208 ALA A CA 1
ATOM 1683 C C . ALA A 1 208 ? 20.987 -25.139 4.267 1.00 26.18 208 ALA A C 1
ATOM 1684 O O . ALA A 1 208 ? 21.374 -25.117 3.111 1.00 28.37 208 ALA A O 1
ATOM 1686 N N . LEU A 1 209 ? 21.296 -26.114 5.099 1.00 28.72 209 LEU A N 1
ATOM 1687 C CA . LEU A 1 209 ? 22.163 -27.200 4.686 1.00 30.13 209 LEU A CA 1
ATOM 1688 C C . LEU A 1 209 ? 21.434 -28.064 3.674 1.00 29.16 209 LEU A C 1
ATOM 1689 O O . LEU A 1 209 ? 22.041 -28.555 2.728 1.00 30.06 209 LEU A O 1
ATOM 1694 N N . ALA A 1 210 ? 20.125 -28.214 3.857 1.00 30.72 210 ALA A N 1
ATOM 1695 C CA . ALA A 1 210 ? 19.327 -29.023 2.940 1.00 28.49 210 ALA A CA 1
ATOM 1696 C C . ALA A 1 210 ? 19.270 -28.400 1.554 1.00 30.79 210 ALA A C 1
ATOM 1697 O O . ALA A 1 210 ? 19.310 -29.107 0.561 1.00 28.46 210 ALA A O 1
ATOM 1699 N N . VAL A 1 211 ? 19.200 -27.076 1.479 1.00 28.70 211 VAL A N 1
ATOM 1700 C CA . VAL A 1 211 ? 19.093 -26.427 0.177 1.00 30.52 211 VAL A CA 1
ATOM 1701 C C . VAL A 1 211 ? 20.442 -25.954 -0.377 1.00 35.19 211 VAL A C 1
ATOM 1702 O O . VAL A 1 211 ? 20.487 -25.314 -1.417 1.00 30.37 211 VAL A O 1
ATOM 1706 N N . GLY A 1 212 ? 21.535 -26.263 0.317 1.00 31.14 212 GLY A N 1
ATOM 1707 C CA . GLY A 1 212 ? 22.855 -25.958 -0.208 1.00 28.27 212 GLY A CA 1
ATOM 1708 C C . GLY A 1 212 ? 23.267 -24.504 -0.063 1.00 28.69 212 GLY A C 1
ATOM 1709 O O . GLY A 1 212 ? 24.138 -24.023 -0.791 1.00 27.83 212 GLY A O 1
ATOM 1710 N N . LEU A 1 213 ? 22.647 -23.805 0.882 1.00 27.17 213 LEU A N 1
ATOM 1711 C CA . LEU A 1 213 ? 23.067 -22.460 1.234 1.00 22.74 213 LEU A CA 1
ATOM 1712 C C . LEU A 1 213 ? 24.308 -22.507 2.127 1.00 24.60 213 LEU A C 1
ATOM 1713 O O . LEU A 1 213 ? 24.341 -23.227 3.115 1.00 27.73 213 LEU A O 1
ATOM 1718 N N . GLU A 1 214 ? 25.320 -21.725 1.762 1.00 26.43 214 GLU A N 1
ATOM 1719 C CA . GLU A 1 214 ? 26.515 -21.559 2.570 1.00 27.63 214 GLU A CA 1
ATOM 1720 C C . GLU A 1 214 ? 26.513 -20.154 3.171 1.00 23.57 214 GLU A C 1
ATOM 1721 O O . GLU A 1 214 ? 26.091 -19.189 2.529 1.00 24.46 214 GLU A O 1
ATOM 1727 N N . TYR A 1 215 ? 26.995 -20.039 4.398 1.00 21.33 215 TYR A N 1
ATOM 1728 C CA . TYR A 1 215 ? 26.881 -18.782 5.128 1.00 25.99 215 TYR A CA 1
ATOM 1729 C C . TYR A 1 215 ? 28.033 -18.577 6.092 1.00 25.80 215 TYR A C 1
ATOM 1730 O O . TYR A 1 215 ? 28.709 -19.528 6.482 1.00 26.15 215 TYR A O 1
ATOM 1739 N N . ILE A 1 216 ? 28.228 -17.328 6.490 1.00 28.44 216 ILE A N 1
ATOM 1740 C CA . ILE A 1 216 ? 29.168 -16.988 7.546 1.00 31.34 216 ILE A CA 1
ATOM 1741 C C . ILE A 1 216 ? 28.477 -17.130 8.903 1.00 29.64 216 ILE A C 1
ATOM 1742 O O . ILE A 1 216 ? 27.248 -17.102 8.991 1.00 26.27 216 ILE A O 1
ATOM 1747 N N . VAL A 1 217 ? 29.267 -17.268 9.959 1.00 29.27 217 VAL A N 1
ATOM 1748 C CA . VAL A 1 217 ? 28.717 -17.338 11.314 1.00 35.08 217 VAL A CA 1
ATOM 1749 C C . VAL A 1 217 ? 28.552 -15.974 11.991 1.00 37.34 217 VAL A C 1
ATOM 1750 O O . VAL A 1 217 ? 27.618 -15.772 12.767 1.00 45.75 217 VAL A O 1
ATOM 1754 N N . GLU A 1 218 ? 29.448 -15.034 11.718 1.00 33.45 218 GLU A N 1
ATOM 1755 C CA . GLU A 1 218 ? 29.395 -13.769 12.445 1.00 42.24 218 GLU A CA 1
ATOM 1756 C C . GLU A 1 218 ? 29.483 -12.562 11.532 1.00 40.89 218 GLU A C 1
ATOM 1757 O O . GLU A 1 218 ? 30.457 -12.388 10.801 1.00 40.10 218 GLU A O 1
ATOM 1763 N N . GLU A 1 219 ? 28.442 -11.736 11.570 1.00 44.35 219 GLU A N 1
ATOM 1764 C CA . GLU A 1 219 ? 28.375 -10.530 10.745 1.00 43.08 219 GLU A CA 1
ATOM 1765 C C . GLU A 1 219 ? 29.344 -9.459 11.260 1.00 40.11 219 GLU A C 1
ATOM 1766 O O . GLU A 1 219 ? 30.190 -8.964 10.519 1.00 33.00 219 GLU A O 1
ATOM 1772 N N . CYS A 1 220 ? 29.210 -9.116 12.540 1.00 42.01 220 CYS A N 1
ATOM 1773 C CA . CYS A 1 220 ? 30.117 -8.185 13.206 1.00 41.16 220 CYS A CA 1
ATOM 1774 C C . CYS A 1 220 ? 30.997 -8.986 14.175 1.00 43.77 220 CYS A C 1
ATOM 1775 O O . CYS A 1 220 ? 30.504 -9.564 15.140 1.00 43.03 220 CYS A O 1
ATOM 1778 N N . PRO A 1 221 ? 32.308 -9.036 13.902 1.00 43.57 221 PRO A N 1
ATOM 1779 C CA . PRO A 1 221 ? 33.252 -9.805 14.728 1.00 44.18 221 PRO A CA 1
ATOM 1780 C C . PRO A 1 221 ? 33.796 -9.042 15.954 1.00 46.06 221 PRO A C 1
ATOM 1781 O O . PRO A 1 221 ? 34.864 -9.392 16.463 1.00 43.84 221 PRO A O 1
ATOM 1785 N N . TYR A 1 222 ? 33.076 -8.029 16.426 1.00 35.74 222 TYR A N 1
ATOM 1786 C CA . TYR A 1 222 ? 33.551 -7.244 17.562 1.00 43.86 222 TYR A CA 1
ATOM 1787 C C . TYR A 1 222 ? 32.602 -7.311 18.763 1.00 40.98 222 TYR A C 1
ATOM 1788 O O . TYR A 1 222 ? 31.832 -8.262 18.905 1.00 43.59 222 TYR A O 1
ATOM 1797 N N . THR A 1 227 ? 26.533 -12.260 24.494 1.00 50.15 227 THR A N 1
ATOM 1798 C CA . THR A 1 227 ? 25.348 -12.084 25.337 1.00 54.89 227 THR A CA 1
ATOM 1799 C C . THR A 1 227 ? 24.150 -12.848 24.800 1.00 51.53 227 THR A C 1
ATOM 1800 O O . THR A 1 227 ? 23.555 -13.656 25.512 1.00 45.00 227 THR A O 1
ATOM 1804 N N . THR A 1 228 ? 23.782 -12.571 23.548 1.00 50.92 228 THR A N 1
ATOM 1805 C CA . THR A 1 228 ? 22.688 -13.298 22.902 1.00 46.90 228 THR A CA 1
ATOM 1806 C C . THR A 1 228 ? 23.027 -14.784 22.951 1.00 42.05 228 THR A C 1
ATOM 1807 O O . THR A 1 228 ? 22.179 -15.625 23.270 1.00 39.08 228 THR A O 1
ATOM 1811 N N . LEU A 1 229 ? 24.291 -15.084 22.650 1.00 46.26 229 LEU A N 1
ATOM 1812 C CA . LEU A 1 229 ? 24.825 -16.432 22.731 1.00 45.96 229 LEU A CA 1
ATOM 1813 C C . LEU A 1 229 ? 24.709 -16.983 24.145 1.00 48.84 229 LEU A C 1
ATOM 1814 O O . LEU A 1 229 ? 24.458 -18.178 24.325 1.00 45.98 229 LEU A O 1
ATOM 1819 N N . ASP A 1 230 ? 24.886 -16.109 25.139 1.00 45.68 230 ASP A N 1
ATOM 1820 C CA . ASP A 1 230 ? 24.706 -16.496 26.536 1.00 46.75 230 ASP A CA 1
ATOM 1821 C C . ASP A 1 230 ? 23.241 -16.835 26.775 1.00 40.95 230 ASP A C 1
ATOM 1822 O O . ASP A 1 230 ? 22.931 -17.858 27.389 1.00 43.67 230 ASP A O 1
ATOM 1827 N N . MET A 1 231 ? 22.346 -15.973 26.286 1.00 36.31 231 MET A N 1
ATOM 1828 C CA . MET A 1 231 ? 20.907 -16.174 26.460 1.00 32.51 231 MET A CA 1
ATOM 1829 C C . MET A 1 231 ? 20.443 -17.419 25.731 1.00 28.42 231 MET A C 1
ATOM 1830 O O . MET A 1 231 ? 19.630 -18.173 26.253 1.00 29.19 231 MET A O 1
ATOM 1835 N N . LYS A 1 232 ? 20.956 -17.638 24.525 1.00 29.90 232 LYS A N 1
ATOM 1836 C CA . LYS A 1 232 ? 20.529 -18.792 23.751 1.00 33.23 232 LYS A CA 1
ATOM 1837 C C . LYS A 1 232 ? 20.942 -20.082 24.456 1.00 35.66 232 LYS A C 1
ATOM 1838 O O . LYS A 1 232 ? 20.184 -21.053 24.453 1.00 31.89 232 LYS A O 1
ATOM 1844 N N . GLY A 1 233 ? 22.122 -20.073 25.084 1.00 35.02 233 GLY A N 1
ATOM 1845 C CA . GLY A 1 233 ? 22.647 -21.251 25.767 1.00 35.35 233 GLY A CA 1
ATOM 1846 C C . GLY A 1 233 ? 21.849 -21.583 27.012 1.00 36.66 233 GLY A C 1
ATOM 1847 O O . GLY A 1 233 ? 21.505 -22.737 27.279 1.00 37.62 233 GLY A O 1
ATOM 1848 N N . VAL A 1 234 ? 21.556 -20.544 27.778 1.00 37.76 234 VAL A N 1
ATOM 1849 C CA . VAL A 1 234 ? 20.640 -20.640 28.906 1.00 40.18 234 VAL A CA 1
ATOM 1850 C C . VAL A 1 234 ? 19.282 -21.199 28.466 1.00 40.49 234 VAL A C 1
ATOM 1851 O O . VAL A 1 234 ? 18.748 -22.125 29.079 1.00 38.69 234 VAL A O 1
ATOM 1855 N N . LEU A 1 235 ? 18.734 -20.642 27.388 1.00 32.52 235 LEU A N 1
ATOM 1856 C CA . LEU A 1 235 ? 17.417 -21.057 26.919 1.00 32.55 235 LEU A CA 1
ATOM 1857 C C . LEU A 1 235 ? 17.441 -22.482 26.380 1.00 33.79 235 LEU A C 1
ATOM 1858 O O . LEU A 1 235 ? 16.478 -23.224 26.542 1.00 36.40 235 LEU A O 1
ATOM 1863 N N . ASN A 1 236 ? 18.541 -22.852 25.729 1.00 36.35 236 ASN A N 1
ATOM 1864 C CA . ASN A 1 236 ? 18.729 -24.224 25.271 1.00 41.62 236 ASN A CA 1
ATOM 1865 C C . ASN A 1 236 ? 18.834 -25.172 26.457 1.00 44.06 236 ASN A C 1
ATOM 1866 O O . ASN A 1 236 ? 18.287 -26.274 26.421 1.00 44.16 236 ASN A O 1
ATOM 1871 N N . GLU A 1 237 ? 19.536 -24.730 27.502 1.00 42.41 237 GLU A N 1
ATOM 1872 C CA . GLU A 1 237 ? 19.615 -25.489 28.751 1.00 47.65 237 GLU A CA 1
ATOM 1873 C C . GLU A 1 237 ? 18.218 -25.753 29.293 1.00 45.79 237 GLU A C 1
ATOM 1874 O O . GLU A 1 237 ? 17.832 -26.906 29.469 1.00 51.60 237 GLU A O 1
ATOM 1880 N N . LEU A 1 238 ? 17.457 -24.683 29.526 1.00 43.16 238 LEU A N 1
ATOM 1881 C CA . LEU A 1 238 ? 16.072 -24.790 29.994 1.00 43.30 238 LEU A CA 1
ATOM 1882 C C . LEU A 1 238 ? 15.165 -25.635 29.093 1.00 45.31 238 LEU A C 1
ATOM 1883 O O . LEU A 1 238 ? 14.321 -26.397 29.587 1.00 44.31 238 LEU A O 1
ATOM 1888 N N . GLU A 1 239 ? 15.332 -25.487 27.781 1.00 38.95 239 GLU A N 1
ATOM 1889 C CA . GLU A 1 239 ? 14.568 -26.265 26.814 1.00 38.72 239 GLU A CA 1
ATOM 1890 C C . GLU A 1 239 ? 14.771 -27.782 26.958 1.00 46.78 239 GLU A C 1
ATOM 1891 O O . GLU A 1 239 ? 13.823 -28.552 26.834 1.00 48.36 239 GLU A O 1
ATOM 1897 N N . GLU A 1 240 ? 16.004 -28.215 27.201 1.00 46.25 240 GLU A N 1
ATOM 1898 C CA . GLU A 1 240 ? 16.276 -29.642 27.380 1.00 52.31 240 GLU A CA 1
ATOM 1899 C C . GLU A 1 240 ? 15.727 -30.157 28.708 1.00 51.34 240 GLU A C 1
ATOM 1900 O O . GLU A 1 240 ? 15.301 -31.302 28.793 1.00 54.24 240 GLU A O 1
ATOM 1906 N N . LYS A 1 241 ? 15.750 -29.308 29.737 1.00 51.31 241 LYS A N 1
ATOM 1907 C CA . LYS A 1 241 ? 15.091 -29.612 31.001 1.00 50.53 241 LYS A CA 1
ATOM 1908 C C . LYS A 1 241 ? 13.586 -29.702 30.776 1.00 49.92 241 LYS A C 1
ATOM 1909 O O . LYS A 1 241 ? 12.970 -30.716 31.098 1.00 55.08 241 LYS A O 1
ATOM 1915 N N . ARG A 1 242 ? 12.992 -28.644 30.224 1.00 50.04 242 ARG A N 1
ATOM 1916 C CA . ARG A 1 242 ? 11.543 -28.619 29.992 1.00 45.90 242 ARG A CA 1
ATOM 1917 C C . ARG A 1 242 ? 11.191 -28.199 28.567 1.00 46.54 242 ARG A C 1
ATOM 1918 O O . ARG A 1 242 ? 10.980 -27.015 28.294 1.00 42.50 242 ARG A O 1
ATOM 1926 N N . PRO A 1 243 ? 11.114 -29.178 27.654 1.00 47.48 243 PRO A N 1
ATOM 1927 C CA . PRO A 1 243 ? 10.799 -28.881 26.255 1.00 48.39 243 PRO A CA 1
ATOM 1928 C C . PRO A 1 243 ? 9.499 -28.100 26.192 1.00 44.11 243 PRO A C 1
ATOM 1929 O O . PRO A 1 243 ? 8.590 -28.362 26.977 1.00 40.56 243 PRO A O 1
ATOM 1933 N N . GLY A 1 244 ? 9.437 -27.121 25.299 1.00 40.14 244 GLY A N 1
ATOM 1934 C CA . GLY A 1 244 ? 8.275 -26.261 25.212 1.00 40.76 244 GLY A CA 1
ATOM 1935 C C . GLY A 1 244 ? 8.491 -24.920 25.894 1.00 32.95 244 GLY A C 1
ATOM 1936 O O . GLY A 1 244 ? 7.651 -24.038 25.820 1.00 30.58 244 GLY A O 1
ATOM 1937 N N . THR A 1 245 ? 9.631 -24.761 26.549 1.00 33.92 245 THR A N 1
ATOM 1938 C CA . THR A 1 245 ? 9.909 -23.535 27.297 1.00 33.92 245 THR A CA 1
ATOM 1939 C C . THR A 1 245 ? 9.990 -22.303 26.398 1.00 30.51 245 THR A C 1
ATOM 1940 O O . THR A 1 245 ? 9.342 -21.285 26.673 1.00 28.87 245 THR A O 1
ATOM 1944 N N . LYS A 1 246 ? 10.768 -22.398 25.322 1.00 27.95 246 LYS A N 1
ATOM 1945 C CA . LYS A 1 246 ? 11.004 -21.231 24.469 1.00 30.20 246 LYS A CA 1
ATOM 1946 C C . LYS A 1 246 ? 9.710 -20.737 23.847 1.00 28.25 246 LYS A C 1
ATOM 1947 O O . LYS A 1 246 ? 9.426 -19.538 23.824 1.00 26.35 246 LYS A O 1
ATOM 1953 N N . PHE A 1 247 ? 8.932 -21.673 23.320 1.00 29.96 247 PHE A N 1
ATOM 1954 C CA . PHE A 1 247 ? 7.701 -21.332 22.637 1.00 25.74 247 PHE A CA 1
ATOM 1955 C C . PHE A 1 247 ? 6.734 -20.693 23.633 1.00 26.45 247 PHE A C 1
ATOM 1956 O O . PHE A 1 247 ? 6.101 -19.664 23.354 1.00 31.16 247 PHE A O 1
ATOM 1964 N N . ASN A 1 248 ? 6.610 -21.330 24.792 1.00 27.68 248 ASN A N 1
ATOM 1965 C CA . ASN A 1 248 ? 5.711 -20.881 25.849 1.00 27.48 248 ASN A CA 1
ATOM 1966 C C . ASN A 1 248 ? 6.043 -19.455 26.298 1.00 24.05 248 ASN A C 1
ATOM 1967 O O . ASN A 1 248 ? 5.158 -18.622 26.465 1.00 22.80 248 ASN A O 1
ATOM 1972 N N . PHE A 1 249 ? 7.336 -19.187 26.456 1.00 23.68 249 PHE A N 1
ATOM 1973 C CA . PHE A 1 249 ? 7.831 -17.851 26.791 1.00 23.08 249 PHE A CA 1
ATOM 1974 C C . PHE A 1 249 ? 7.389 -16.792 25.785 1.00 23.33 249 PHE A C 1
ATOM 1975 O O . PHE A 1 249 ? 6.893 -15.719 26.170 1.00 24.25 249 PHE A O 1
ATOM 1983 N N . VAL A 1 250 ? 7.565 -17.080 24.492 1.00 23.13 250 VAL A N 1
ATOM 1984 C CA . VAL A 1 250 ? 7.242 -16.088 23.463 1.00 21.54 250 VAL A CA 1
ATOM 1985 C C . VAL A 1 250 ? 5.736 -15.888 23.358 1.00 20.53 250 VAL A C 1
ATOM 1986 O O . VAL A 1 250 ? 5.262 -14.771 23.210 1.00 22.32 250 VAL A O 1
ATOM 1990 N N . ARG A 1 251 ? 4.991 -16.985 23.437 1.00 26.83 251 ARG A N 1
ATOM 1991 C CA . ARG A 1 251 ? 3.532 -16.932 23.401 1.00 23.19 251 ARG A CA 1
ATOM 1992 C C . ARG A 1 251 ? 3.025 -16.074 24.550 1.00 24.14 251 ARG A C 1
ATOM 1993 O O . ARG A 1 251 ? 2.211 -15.163 24.355 1.00 26.17 251 ARG A O 1
ATOM 2001 N N . GLY A 1 252 ? 3.540 -16.329 25.746 1.00 24.00 252 GLY A N 1
ATOM 2002 C CA . GLY A 1 252 ? 3.141 -15.529 26.885 1.00 27.74 252 GLY A CA 1
ATOM 2003 C C . GLY A 1 252 ? 3.464 -14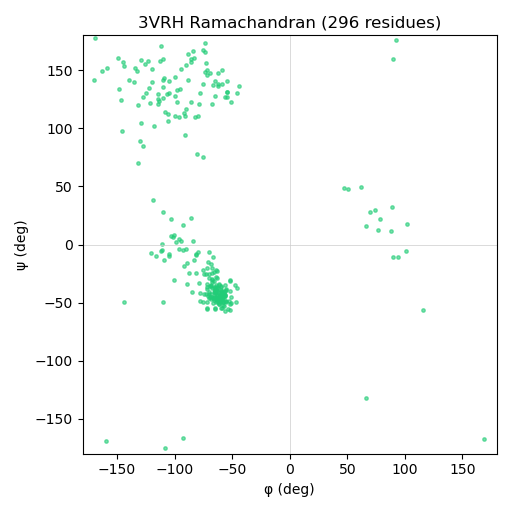.070 26.634 1.00 26.14 252 GLY A C 1
ATOM 2004 O O . GLY A 1 252 ? 2.675 -13.193 26.944 1.00 27.09 252 GLY A O 1
ATOM 2005 N N . TYR A 1 253 ? 4.629 -13.813 26.056 1.00 25.49 253 TYR A N 1
ATOM 2006 C CA . TYR A 1 253 ? 5.062 -12.442 25.795 1.00 28.80 253 TYR A CA 1
ATOM 2007 C C . TYR A 1 253 ? 4.113 -11.675 24.867 1.00 29.00 253 TYR A C 1
ATOM 2008 O O . TYR A 1 253 ? 3.833 -10.485 25.090 1.00 26.75 253 TYR A O 1
ATOM 2017 N N . LEU A 1 254 ? 3.671 -12.350 23.806 1.00 23.33 254 LEU A N 1
ATOM 2018 C CA . LEU A 1 254 ? 2.797 -11.740 22.817 1.00 26.15 254 LEU A CA 1
ATOM 2019 C C . LEU A 1 254 ? 1.505 -11.277 23.464 1.00 24.20 254 LEU A C 1
ATOM 2020 O O . LEU A 1 254 ? 0.970 -10.222 23.124 1.00 29.73 254 LEU A O 1
ATOM 2025 N N . LYS A 1 255 ? 1.038 -12.065 24.427 1.00 29.57 255 LYS A N 1
ATOM 2026 C CA . LYS A 1 255 ? -0.202 -11.788 25.145 1.00 32.62 255 LYS A CA 1
ATOM 2027 C C . LYS A 1 255 ? -0.089 -10.618 26.125 1.00 33.83 255 LYS A C 1
ATOM 2028 O O . LYS A 1 255 ? -1.080 -9.956 26.429 1.00 34.07 255 LYS A O 1
ATOM 2034 N N . LYS A 1 256 ? 1.125 -10.349 26.597 1.00 32.40 256 LYS A N 1
ATOM 2035 C CA . LYS A 1 256 ? 1.323 -9.366 27.666 1.00 32.94 256 LYS A CA 1
ATOM 2036 C C . LYS A 1 256 ? 2.049 -8.132 27.180 1.00 33.21 256 LYS A C 1
ATOM 2037 O O . LYS A 1 256 ? 2.226 -7.185 27.944 1.00 34.87 256 LYS A O 1
ATOM 2043 N N . LYS A 1 257 ? 2.492 -8.177 25.923 1.00 29.29 257 LYS A N 1
ATOM 2044 C CA . LYS A 1 257 ? 3.290 -7.130 25.287 1.00 32.32 257 LYS A CA 1
ATOM 2045 C C . LYS A 1 257 ? 2.728 -5.732 25.551 1.00 39.47 257 LYS A C 1
ATOM 2046 O O . LYS A 1 257 ? 3.467 -4.758 25.743 1.00 35.51 257 LYS A O 1
ATOM 2052 N N . LYS A 1 258 ? 1.405 -5.659 25.567 1.00 35.81 258 LYS A N 1
ATOM 2053 C CA . LYS A 1 258 ? 0.666 -4.422 25.765 1.00 40.37 258 LYS A CA 1
ATOM 2054 C C . LYS A 1 258 ? 1.090 -3.629 27.008 1.00 42.35 258 LYS A C 1
ATOM 2055 O O . LYS A 1 258 ? 1.004 -2.400 27.030 1.00 41.79 258 LYS A O 1
ATOM 2061 N N . LEU A 1 259 ? 1.550 -4.342 28.037 1.00 38.85 259 LEU A N 1
ATOM 2062 C CA . LEU A 1 259 ? 1.878 -3.738 29.333 1.00 35.76 259 LEU A CA 1
ATOM 2063 C C . LEU A 1 259 ? 3.094 -2.836 29.276 1.00 38.51 259 LEU A C 1
ATOM 2064 O O . LEU A 1 259 ? 3.324 -2.043 30.185 1.00 37.49 259 LEU A O 1
ATOM 2069 N N . PHE A 1 260 ? 3.882 -2.966 28.216 1.00 40.22 260 PHE A N 1
ATOM 2070 C CA . PHE A 1 260 ? 5.085 -2.160 28.091 1.00 37.95 260 PHE A CA 1
ATOM 2071 C C . PHE A 1 260 ? 4.833 -0.934 27.231 1.00 37.97 260 PHE A C 1
ATOM 2072 O O . PHE A 1 260 ? 5.703 -0.081 27.088 1.00 38.58 260 PHE A O 1
ATOM 2080 N N . GLU A 1 261 ? 3.627 -0.846 26.682 1.00 43.64 261 GLU A N 1
ATOM 2081 C CA . GLU A 1 261 ? 3.296 0.198 25.702 1.00 53.35 261 GLU A CA 1
ATOM 2082 C C . GLU A 1 261 ? 3.318 1.668 26.176 1.00 55.81 261 GLU A C 1
ATOM 2083 O O . GLU A 1 261 ? 3.551 2.564 25.358 1.00 58.48 261 GLU A O 1
ATOM 2089 N N . PRO A 1 262 ? 3.071 1.928 27.478 1.00 53.63 262 PRO A N 1
ATOM 2090 C CA . PRO A 1 262 ? 3.370 3.288 27.943 1.00 53.19 262 PRO A CA 1
ATOM 2091 C C . PRO A 1 262 ? 4.803 3.415 28.470 1.00 57.55 262 PRO A C 1
ATOM 2092 O O . PRO A 1 262 ? 5.750 3.005 27.790 1.00 57.87 262 PRO A O 1
ATOM 2096 N N . LYS A 1 270 ? 9.187 13.454 14.803 1.00 54.97 270 LYS A N 1
ATOM 2097 C CA . LYS A 1 270 ? 9.519 14.564 13.911 1.00 58.31 270 LYS A CA 1
ATOM 2098 C C . LYS A 1 270 ? 10.098 14.065 12.572 1.00 63.86 270 LYS A C 1
ATOM 2099 O O . LYS A 1 270 ? 10.012 12.877 12.245 1.00 57.58 270 LYS A O 1
ATOM 2105 N N . GLU A 1 271 ? 10.669 14.987 11.794 1.00 57.35 271 GLU A N 1
ATOM 2106 C CA . GLU A 1 271 ? 11.448 14.638 10.612 1.00 51.01 271 GLU A CA 1
ATOM 2107 C C . GLU A 1 271 ? 12.827 15.219 10.780 1.00 49.52 271 GLU A C 1
ATOM 2108 O O . GLU A 1 271 ? 12.972 16.377 11.165 1.00 48.96 271 GLU A O 1
ATOM 2114 N N . CYS A 1 272 ? 13.843 14.421 10.484 1.00 46.27 272 CYS A N 1
ATOM 2115 C CA . CYS A 1 272 ? 15.210 14.882 10.655 1.00 47.78 272 CYS A CA 1
ATOM 2116 C C . CYS A 1 272 ? 15.534 16.073 9.758 1.00 48.28 272 CYS A C 1
ATOM 2117 O O . CYS A 1 272 ? 15.169 16.087 8.582 1.00 47.92 272 CYS A O 1
ATOM 2120 N N . LYS A 1 273 ? 16.241 17.052 10.317 1.00 47.57 273 LYS A N 1
ATOM 2121 C CA . LYS A 1 273 ? 16.616 18.271 9.594 1.00 55.11 273 LYS A CA 1
ATOM 2122 C C . LYS A 1 273 ? 17.658 18.025 8.508 1.00 53.98 273 LYS A C 1
ATOM 2123 O O . LYS A 1 273 ? 18.007 18.938 7.747 1.00 49.16 273 LYS A O 1
ATOM 2129 N N . ILE A 1 274 ? 18.174 16.802 8.448 1.00 46.40 274 ILE A N 1
ATOM 2130 C CA . ILE A 1 274 ? 19.205 16.479 7.467 1.00 49.50 274 ILE A CA 1
ATOM 2131 C C . ILE A 1 274 ? 18.693 15.553 6.372 1.00 46.07 274 ILE A C 1
ATOM 2132 O O . ILE A 1 274 ? 18.866 15.832 5.188 1.00 43.23 274 ILE A O 1
ATOM 2137 N N . CYS A 1 275 ? 18.045 14.464 6.772 1.00 42.41 275 CYS A N 1
ATOM 2138 C CA . CYS A 1 275 ? 17.689 13.414 5.831 1.00 39.14 275 CYS A CA 1
ATOM 2139 C C . CYS A 1 275 ? 16.187 13.202 5.794 1.00 43.31 275 CYS A C 1
ATOM 2140 O O . CYS A 1 275 ? 15.682 12.429 4.974 1.00 40.44 275 CYS A O 1
ATOM 2143 N N . ARG A 1 276 ? 15.488 13.872 6.707 1.00 47.13 276 ARG A N 1
ATOM 2144 C CA . ARG A 1 276 ? 14.028 13.848 6.769 1.00 45.38 276 ARG A CA 1
ATOM 2145 C C . ARG A 1 276 ? 13.439 12.494 7.126 1.00 44.84 276 ARG A C 1
ATOM 2146 O O . ARG A 1 276 ? 12.250 12.259 6.924 1.00 46.79 276 ARG A O 1
ATOM 2154 N N . MET A 1 277 ? 14.269 11.603 7.654 1.00 42.49 277 MET A N 1
ATOM 2155 C CA . MET A 1 277 ? 13.770 10.328 8.151 1.00 43.12 277 MET A CA 1
ATOM 2156 C C . MET A 1 277 ? 13.415 10.543 9.618 1.00 43.69 277 MET A C 1
ATOM 2157 O O . MET A 1 277 ? 13.960 11.447 10.245 1.00 45.15 277 MET A O 1
ATOM 2162 N N . PRO A 1 278 ? 12.479 9.741 10.155 1.00 45.36 278 PRO A N 1
ATOM 2163 C CA . PRO A 1 278 ? 11.950 9.941 11.513 1.00 48.17 278 PRO A CA 1
ATOM 2164 C C . PRO A 1 278 ? 13.038 10.236 12.526 1.00 51.84 278 PRO A C 1
ATOM 2165 O O . PRO A 1 278 ? 14.097 9.609 12.519 1.00 47.92 278 PRO A O 1
ATOM 2169 N N . SER A 1 279 ? 12.776 11.216 13.379 1.00 60.20 279 SER A N 1
ATOM 2170 C CA . SER A 1 279 ? 13.763 11.657 14.342 1.00 55.91 279 SER A CA 1
ATOM 2171 C C . SER A 1 279 ? 13.134 12.111 15.654 1.00 66.14 279 SER A C 1
ATOM 2172 O O . SER A 1 279 ? 12.257 12.982 15.673 1.00 63.17 279 SER A O 1
ATOM 2175 N N . SER A 1 280 ? 13.576 11.501 16.749 1.00 68.02 280 SER A N 1
ATOM 2176 C CA . SER A 1 280 ? 13.350 12.069 18.071 1.00 73.65 280 SER A CA 1
ATOM 2177 C C . SER A 1 280 ? 14.509 13.035 18.276 1.00 71.59 280 SER A C 1
ATOM 2178 O O . SER A 1 280 ? 15.680 12.649 18.182 1.00 75.21 280 SER A O 1
ATOM 2181 N N . GLY A 1 281 ? 14.189 14.295 18.528 1.00 65.13 281 GLY A N 1
ATOM 2182 C CA . GLY A 1 281 ? 15.187 15.336 18.417 1.00 63.35 281 GLY A CA 1
ATOM 2183 C C . GLY A 1 281 ? 15.117 15.809 16.983 1.00 66.48 281 GLY A C 1
ATOM 2184 O O . GLY A 1 281 ? 14.602 15.096 16.117 1.00 62.09 281 GLY A O 1
ATOM 2185 N N . ASP A 1 282 ? 15.618 17.007 16.719 1.00 68.18 282 ASP A N 1
ATOM 2186 C CA . ASP A 1 282 ? 15.447 17.596 15.398 1.00 63.85 282 ASP A CA 1
ATOM 2187 C C . ASP A 1 282 ? 16.421 17.023 14.365 1.00 62.98 282 ASP A C 1
ATOM 2188 O O . ASP A 1 282 ? 16.079 16.918 13.187 1.00 55.68 282 ASP A O 1
ATOM 2193 N N . ILE A 1 283 ? 17.626 16.658 14.801 1.00 62.12 283 ILE A N 1
ATOM 2194 C CA . ILE A 1 283 ? 18.540 15.885 13.954 1.00 57.93 283 ILE A CA 1
ATOM 2195 C C . ILE A 1 283 ? 18.565 14.442 14.448 1.00 56.86 283 ILE A C 1
ATOM 2196 O O . ILE A 1 283 ? 18.514 14.196 15.656 1.00 59.60 283 ILE A O 1
ATOM 2201 N N . CYS A 1 284 ? 18.612 13.484 13.527 1.00 48.90 284 CYS A N 1
ATOM 2202 C CA . CYS A 1 284 ? 18.429 12.099 13.937 1.00 48.87 284 CYS A CA 1
ATOM 2203 C C . CYS A 1 284 ? 19.720 11.454 14.447 1.00 42.43 284 CYS A C 1
ATOM 2204 O O . CYS A 1 284 ? 20.815 12.010 14.300 1.00 42.31 284 CYS A O 1
ATOM 2207 N N . ALA A 1 285 ? 19.560 10.302 15.092 1.00 42.61 285 ALA A N 1
ATOM 2208 C CA . ALA A 1 285 ? 20.670 9.587 15.718 1.00 44.63 285 ALA A CA 1
ATOM 2209 C C . ALA A 1 285 ? 21.771 9.272 14.707 1.00 35.86 285 ALA A C 1
ATOM 2210 O O . ALA A 1 285 ? 22.939 9.607 14.927 1.00 33.13 285 ALA A O 1
ATOM 2212 N N . PHE A 1 286 ? 21.380 8.637 13.605 1.00 37.94 286 PHE A N 1
ATOM 2213 C CA . PHE A 1 286 ? 22.312 8.303 12.529 1.00 33.51 286 PHE A CA 1
ATOM 2214 C C . PHE A 1 286 ? 23.087 9.537 12.108 1.00 31.13 286 PHE A C 1
ATOM 2215 O O . PHE A 1 286 ? 24.312 9.545 12.157 1.00 30.69 286 PHE A O 1
ATOM 2223 N N . CYS A 1 287 ? 22.360 10.589 11.730 1.00 35.71 287 CYS A N 1
ATOM 2224 C CA . CYS A 1 287 ? 22.970 11.833 11.264 1.00 34.75 287 CYS A CA 1
ATOM 2225 C C . CYS A 1 287 ? 23.879 12.501 12.281 1.00 39.68 287 CYS A C 1
ATOM 2226 O O . CYS A 1 287 ? 24.936 13.027 11.923 1.00 36.48 287 CYS A O 1
ATOM 2229 N N . LYS A 1 288 ? 23.465 12.506 13.545 1.00 38.95 288 LYS A N 1
ATOM 2230 C CA . LYS A 1 288 ? 24.317 13.090 14.580 1.00 41.84 288 LYS A CA 1
ATOM 2231 C C . LYS A 1 288 ? 25.589 12.267 14.771 1.00 36.99 288 LYS A C 1
ATOM 2232 O O . LYS A 1 288 ? 26.689 12.818 14.837 1.00 42.08 288 LYS A O 1
ATOM 2238 N N . PHE A 1 289 ? 25.444 10.948 14.848 1.00 37.64 289 PHE A N 1
ATOM 2239 C CA . PHE A 1 289 ? 26.610 10.091 15.048 1.00 35.36 289 PHE A CA 1
ATOM 2240 C C . PHE A 1 289 ? 27.615 10.251 13.916 1.00 32.95 289 PHE A C 1
ATOM 2241 O O . PHE A 1 289 ? 28.807 10.417 14.151 1.00 34.29 289 PHE A O 1
ATOM 2249 N N . TRP A 1 290 ? 27.124 10.196 12.681 1.00 33.69 290 TRP A N 1
ATOM 2250 C CA . TRP A 1 290 ? 28.001 10.238 11.517 1.00 34.02 290 TRP A CA 1
ATOM 2251 C C . TRP A 1 290 ? 28.424 11.672 11.162 1.00 38.00 290 TRP A C 1
ATOM 2252 O O . TRP A 1 290 ? 29.303 11.886 10.311 1.00 35.35 290 TRP A O 1
ATOM 2263 N N . GLY A 1 291 ? 27.816 12.646 11.841 1.00 37.76 291 GLY A N 1
ATOM 2264 C CA . GLY A 1 291 ? 28.138 14.044 11.619 1.00 41.41 291 GLY A CA 1
ATOM 2265 C C . GLY A 1 291 ? 27.825 14.449 10.191 1.00 45.00 291 GLY A C 1
ATOM 2266 O O . GLY A 1 291 ? 28.650 15.038 9.492 1.00 45.33 291 GLY A O 1
ATOM 2267 N N . LEU A 1 292 ? 26.615 14.110 9.763 1.00 46.97 292 LEU A N 1
ATOM 2268 C CA . LEU A 1 292 ? 26.203 14.293 8.386 1.00 44.77 292 LEU A CA 1
ATOM 2269 C C . LEU A 1 292 ? 25.458 15.594 8.240 1.00 48.51 292 LEU A C 1
ATOM 2270 O O . LEU A 1 292 ? 24.568 15.910 9.037 1.00 44.17 292 LEU A O 1
ATOM 2275 N N . LYS A 1 293 ? 25.824 16.341 7.206 1.00 50.37 293 LYS A N 1
ATOM 2276 C CA . LYS A 1 293 ? 25.168 17.602 6.911 1.00 51.55 293 LYS A CA 1
ATOM 2277 C C . LYS A 1 293 ? 24.239 17.426 5.717 1.00 52.19 293 LYS A C 1
ATOM 2278 O O . LYS A 1 293 ? 23.435 18.314 5.402 1.00 50.45 293 LYS A O 1
ATOM 2284 N N . LYS A 1 294 ? 24.344 16.277 5.054 1.00 50.57 294 LYS A N 1
ATOM 2285 C CA . LYS A 1 294 ? 23.567 16.043 3.837 1.00 48.95 294 LYS A CA 1
ATOM 2286 C C . LYS A 1 294 ? 22.896 14.672 3.803 1.00 43.17 294 LYS A C 1
ATOM 2287 O O . LYS A 1 294 ? 23.386 13.716 4.409 1.00 47.05 294 LYS A O 1
ATOM 2293 N N . GLU A 1 295 ? 21.773 14.594 3.097 1.00 34.92 295 GLU A N 1
ATOM 2294 C CA . GLU A 1 295 ? 20.990 13.373 3.006 1.00 36.78 295 GLU A CA 1
ATOM 2295 C C . GLU A 1 295 ? 21.692 12.362 2.109 1.00 38.99 295 GLU A C 1
ATOM 2296 O O . GLU A 1 295 ? 22.398 12.742 1.186 1.00 36.20 295 GLU A O 1
ATOM 2302 N N . ILE A 1 296 ? 21.526 11.073 2.393 1.00 38.23 296 ILE A N 1
ATOM 2303 C CA . ILE A 1 296 ? 22.030 10.051 1.486 1.00 34.08 296 ILE A CA 1
ATOM 2304 C C . ILE A 1 296 ? 20.896 9.528 0.632 1.00 37.15 296 ILE A C 1
ATOM 2305 O O . ILE A 1 296 ? 19.839 9.135 1.146 1.00 37.01 296 ILE A O 1
ATOM 2310 N N . ASN A 1 297 ? 21.112 9.540 -0.678 1.00 34.05 297 ASN A N 1
ATOM 2311 C CA . ASN A 1 297 ? 20.099 9.090 -1.620 1.00 34.51 297 ASN A CA 1
ATOM 2312 C C . ASN A 1 297 ? 20.371 7.644 -1.993 1.00 34.83 297 ASN A C 1
ATOM 2313 O O . ASN A 1 297 ? 21.345 7.367 -2.682 1.00 32.64 297 ASN A O 1
ATOM 2318 N N . PHE A 1 298 ? 19.520 6.724 -1.537 1.00 30.75 298 PHE A N 1
ATOM 2319 C CA . PHE A 1 298 ? 19.738 5.298 -1.803 1.00 31.87 298 PHE A CA 1
ATOM 2320 C C . PHE A 1 298 ? 18.997 4.780 -3.023 1.00 32.40 298 PHE A C 1
ATOM 2321 O O . PHE A 1 298 ? 19.051 3.581 -3.325 1.00 26.97 298 PHE A O 1
ATOM 2329 N N . LYS A 1 299 ? 18.311 5.687 -3.718 1.00 32.01 299 LYS A N 1
ATOM 2330 C CA . LYS A 1 299 ? 17.630 5.354 -4.959 1.00 29.86 299 LYS A CA 1
ATOM 2331 C C . LYS A 1 299 ? 18.579 4.712 -5.987 1.00 33.11 299 LYS A C 1
ATOM 2332 O O . LYS A 1 299 ? 19.686 5.204 -6.236 1.00 32.2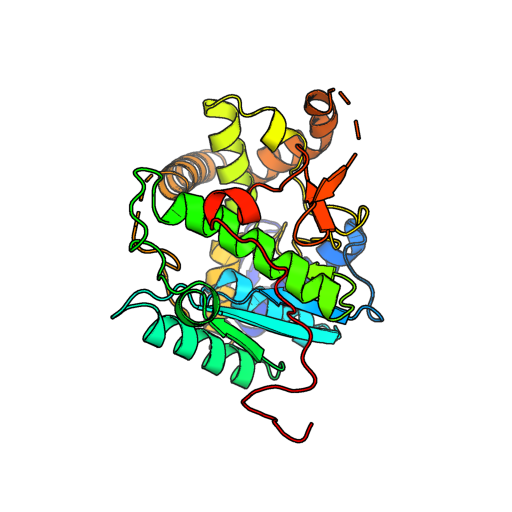9 299 LYS A O 1
ATOM 2338 N N . VAL A 1 300 ? 18.147 3.594 -6.564 1.00 30.80 300 VAL A N 1
ATOM 2339 C CA . VAL A 1 300 ? 18.945 2.923 -7.579 1.00 35.33 300 VAL A CA 1
ATOM 2340 C C . VAL A 1 300 ? 18.080 2.562 -8.784 1.00 37.28 300 VAL A C 1
ATOM 2341 O O . VAL A 1 300 ? 16.879 2.290 -8.653 1.00 37.91 300 VAL A O 1
ATOM 2345 N N . SER A 1 301 ? 18.692 2.549 -9.959 1.00 39.41 301 SER A N 1
ATOM 2346 C CA . SER A 1 301 ? 17.969 2.161 -11.167 1.00 44.85 301 SER A CA 1
ATOM 2347 C C . SER A 1 301 ? 18.346 0.761 -11.621 1.00 44.34 301 SER A C 1
ATOM 2348 O O . SER A 1 301 ? 17.713 0.213 -12.519 1.00 40.68 301 SER A O 1
ATOM 2351 N N . SER A 1 302 ? 19.364 0.181 -10.981 1.00 43.65 302 SER A N 1
ATOM 2352 C CA . SER A 1 302 ? 19.884 -1.127 -11.380 1.00 36.87 302 SER A CA 1
ATOM 2353 C C . SER A 1 302 ? 20.858 -1.694 -10.351 1.00 38.36 302 SER A C 1
ATOM 2354 O O . SER A 1 302 ? 21.177 -1.045 -9.353 1.00 38.03 302 SER A O 1
ATOM 2357 N N . THR A 1 303 ? 21.342 -2.903 -10.612 1.00 37.26 303 THR A N 1
ATOM 2358 C CA . THR A 1 303 ? 22.344 -3.531 -9.760 1.00 40.64 303 THR A CA 1
ATOM 2359 C C . THR A 1 303 ? 23.682 -3.592 -10.488 1.00 42.14 303 THR A C 1
ATOM 2360 O O . THR A 1 303 ? 23.748 -3.533 -11.731 1.00 35.96 303 THR A O 1
ATOM 2364 N N . ASP A 1 304 ? 24.748 -3.733 -9.710 1.00 40.06 304 ASP A N 1
ATOM 2365 C CA . ASP A 1 304 ? 26.074 -3.939 -10.275 1.00 45.15 304 ASP A CA 1
ATOM 2366 C C . ASP A 1 304 ? 26.100 -5.161 -11.197 1.00 42.31 304 ASP A C 1
ATOM 2367 O O . ASP A 1 304 ? 26.806 -5.169 -12.213 1.00 46.49 304 ASP A O 1
ATOM 2372 N N . GLU A 1 305 ? 25.322 -6.182 -10.839 1.00 37.64 305 GLU A N 1
ATOM 2373 C CA . GLU A 1 305 ? 25.258 -7.429 -11.594 1.00 39.95 305 GLU A CA 1
ATOM 2374 C C . GLU A 1 305 ? 24.340 -7.348 -12.814 1.00 42.29 305 GLU A C 1
ATOM 2375 O O . GLU A 1 305 ? 24.511 -8.093 -13.789 1.00 42.63 305 GLU A O 1
ATOM 2381 N N . GLU A 1 306 ? 23.370 -6.443 -12.777 1.00 34.09 306 GLU A N 1
ATOM 2382 C CA . GLU A 1 306 ? 22.556 -6.222 -13.964 1.00 39.26 306 GLU A CA 1
ATOM 2383 C C . GLU A 1 306 ? 22.429 -4.742 -14.290 1.00 36.20 306 GLU A C 1
ATOM 2384 O O . GLU A 1 306 ? 21.352 -4.158 -14.152 1.00 37.60 306 GLU A O 1
ATOM 2390 N N . PRO A 1 307 ? 23.535 -4.132 -14.739 1.00 37.33 307 PRO A N 1
ATOM 2391 C CA . PRO A 1 307 ? 23.579 -2.677 -14.941 1.00 39.79 307 PRO A CA 1
ATOM 2392 C C . PRO A 1 307 ? 22.607 -2.179 -16.006 1.00 40.49 307 PRO A C 1
ATOM 2393 O O . PRO A 1 307 ? 22.229 -1.012 -15.961 1.00 44.06 307 PRO A O 1
ATOM 2397 N N . PHE A 1 308 ? 22.196 -3.039 -16.933 1.00 41.15 308 PHE A N 1
ATOM 2398 C CA . PHE A 1 308 ? 21.292 -2.607 -18.000 1.00 45.84 308 PHE A CA 1
ATOM 2399 C C . PHE A 1 308 ? 19.844 -3.055 -17.770 1.00 53.50 308 PHE A C 1
ATOM 2400 O O . PHE A 1 308 ? 19.061 -3.143 -18.725 1.00 48.78 308 PHE A O 1
ATOM 2408 N N . GLY A 1 309 ? 19.492 -3.346 -16.516 1.00 46.82 309 GLY A N 1
ATOM 2409 C CA . GLY A 1 309 ? 18.175 -3.880 -16.209 1.00 44.16 309 GLY A CA 1
ATOM 2410 C C . GLY A 1 309 ? 18.029 -5.348 -16.576 1.00 52.02 309 GLY A C 1
ATOM 2411 O O . GLY A 1 309 ? 16.955 -5.947 -16.413 1.00 64.50 309 GLY A O 1
#

Radius of gyration: 19.64 Å; Cα contacts (8 Å, |Δi|>4): 515; chains: 1; bounding box: 41×63×51 Å

Foldseek 3Di:
DAWPVDGHRFLDFDVVPTTTHDLVVLLVVQLVLLVVLCVVVVQDDQVFEEEQEQQLALQSLVVLLSCLVVRHHYAYEYEQQPDPPPSVVRVVSSVVSCVLSVHHYAYHYCCVVLVDGQVGDPDPPFSVVVVVVVVLVCQLLLCLLAVGQEYEYRQALLNLLLVVVVCVVVVVLVVLLPDDAWDDDDVSGHIYGYSRHYPDPVSSVSNCVSSVRDGDDDSDPRRSVVSSVVVVVVCVVPPPVSVVSVVVSVVCSVVSPPFAAPAAGHDDDPNHHPNCVVSVDNHHDRSHDPGHPVCNPD

Organism: Pyrococcus horikoshii (strain ATCC 700860 / DSM 12428 / JCM 9974 / NBRC 100139 / OT-3) (NCBI:txid70601)

Secondary structure (DSSP, 8-state):
-B-SSSSSBP-EEETTTTEEE-HHHHHHHHHHHHHHHHHHTT---TTSEEEEE--SBHHHHHHHHHHHHTT-EEEEEEEE---TTTHHHHHHHHHHHHHHHT--EEEEEHHHHHS--TT-SS-SS-HHHHHHHHHHHHHHHHHHHTT-SEEE----HHHHHHHHHHHHHTT-HHHHHT-SSEE--BTTB-EEE-TTTTS-HHHHHHHHHHHT---BS-S----HHHHHHHHHHHHHHSTTHHHHHHHHHHHHGGGG---B-TTT-SB-SSSS-HHHHHHT-SS------SS-SS-TT-

Sequence (298 aa):
MKCKFCSREAYIKIHYPKMYLCEEHFKEYFERKVSRTIERYKLLTKDERILVAVSGGKDSAVTAYVLKKLGYNIECLHINLGISGYSEKSEEYAKKQCKLIGAPLHIVRIKEILGYGIGEVKTRRPPCSYCGLTKRYIMNKFAYDNGFDAIATGHNLDDEASFLLNNILHWNTEYLAKGGPILPQQGKFIKKVKPLYEVTEREVVAYALAVGLEYIVEECPYTTLDMKGVLNELEEKRPGTKFNFVRGYLKKKKLFEPKECKICRMPSSGDICAFCKFWGLKKEINFKVSSTDEEPFG

Nearest PDB structures (foldseek):
  3vrh-assembly1_A-2  TM=1.003E+00  e=1.314E-58  Pyrococcus horikoshii OT3
  5mkp-assembly1_A  TM=1.000E+00  e=1.358E-55  Pyrococcus horikoshii OT3
  5mkq-assembly1_B  TM=9.943E-01  e=2.301E-53  Pyrococcus horikoshii OT3
  5mko-assembly1_A  TM=9.853E-01  e=7.185E-52  Pyrococcus horikoshii OT3
  5mko-assembly1_B  TM=9.867E-01  e=1.288E-51  Pyrococcus horikoshii OT3

B-factor: mean 35.36, std 10.8, range [17.83, 91.19]

InterPro domains:
  IPR000541 Cytoplasmic tRNA 2-thiolation protein 1 [TIGR00269] (190-289)
  IPR001763 Rhodanese-like domain [PS50206] (14-95)
  IPR011063 tRNA(Ile)-lysidine/2-thiocytidine synthase, N-terminal [PF01171] (50-219)
  IPR014729 Rossmann-like alpha/beta/alpha sandwich fold [G3DSA:3.40.50.620] (1-310)
  IPR035107 tRNA thiolation protein, TtcA/Ctu1 type [PIRSF004976] (1-296)
  IPR054306 2-thiouridine synthetase TtuA-like, N-terminal LIM domain [PF22082] (2-26)